Protein 3E54 (pdb70)

InterPro domains:
  IPR004860 Homing endonuclease, LAGLIDADG domain [PF00961] (12-111)
  IPR027434 Homing endonuclease [G3DSA:3.10.28.10] (1-169)
  IPR027434 Homing endonuclease [SSF55608] (9-155)
  IPR051289 LAGLIDADG Homing Endonuclease [PTHR36181] (9-135)

Organism: NCBI:txid164451

Sequence (318 aa):
EEDFKEGYILGFIEAEGSFSVSIKFQRDVFGGVRLDPVFSITQKNREVLEAIKEHLGIGRIMEKAGQPNTYVYVVDNFNELVKLINFLNKYADFMIVKKRQFLMFREIANGLVNGEHLHINGLKRLVKLAYELTKESEKGYRKYDLNHVLSIIDKWDLGEEDFKEGYILGFIEAEGSFSVSIKFQRDVFGGVRLDPVFSITQKNREVLEAIKEHLGIGRIMEKAGQPNTYVYVVDNFNELVKLINFLNKYADFMIVKKRQFLMFREIANGLVNGEHLHINGLKRLVKLAYELTKESEKGYRKYDLNHVLSIIDKWDLG

Radius of gyration: 24.02 Å; Cα contacts (8 Å, |Δi|>4): 471; chains: 2; bounding box: 53×45×74 Å

B-factor: mean 43.78, std 14.19, range [11.78, 96.48]

Secondary structure (DSSP, 8-state):
--HHHHHHHHHHHHHHEEEEEEEEE-TTSGGGEEEEEEEEEEES-HHHHHHHHHHHT--EEEEPTTSTT-EEEEE-SHHHHHHHHHHHHTTGGG--SSHHHHHHHHHHHHHHHTTGGGSHHHHHHHHHHHHHHHHH-SS---SS-HHHHHHHHHHHHT-/-HHHHHHHHHHHHHHHEEEEEEEE--TTSGGG-EEEEEEEEEES-HHHHHHHHHHHT--EEEEPTTSTT-EEEEE-SHHHHHHHHHHHHHHTTT--SSHHHHHHHHHHHHHHHTTGGGSHHHHHHHHHHHHHHHHH-SS---SS-HHHHHHHHHHHHH-

Foldseek 3Di:
DCVVVLVVVLVLCLPFKDWAWAWDQQCVDQLSIDIFIKIKGKALPVVVLVVVCVVLVAFDKDADPPDGSIMMTIHTDLVSVVSVLVSCVVPLVVRDRCSPLSVLSCVLSVLVVVVLCVDLVSVLVSLVSNVVSQVSDDPDDHPDDSVVSNVSSVVSVVD/DVVVVLVVVLVLCLVFKDWAWDWDQQCVDQLSIDIFIKIKGKALPVVVLVVVCVSLVAFDKDDDPPDPSIMMTIGTDLVSVVSVLVSCVVVLVVRDRCSPLSVLSCVLSVLVVVPLCVDLVSVLVSLVSNVVSQVSDDPDDHPDDSVVSNVSSVVSVVD

CATH classification: 3.10.28.10

Nearest PDB structures (foldseek):
  3e54-assembly1_B  TM=1.005E+00  e=1.251E-29  Vulcanisaeta distributa
  5gkk-assembly1_A  TM=8.395E-01  e=2.391E-11  Thermotoga neapolitana
  5a72-assembly1_A  TM=8.758E-01  e=1.325E-09  Chlorella vulgaris
  4yis-assembly2_B  TM=8.289E-01  e=3.212E-10  Cryphonectria parasitica
  6bcn-assembly1_A  TM=8.635E-01  e=2.390E-09  Leptographium truncatum

Solvent-accessible surface area: 16396 Å² total; per-residue (Å²): 159,113,45,18,64,24,0,3,2,0,0,0,4,2,10,56,5,45,18,46,2,42,26,94,73,58,208,122,32,68,0,8,1,94,9,25,3,41,0,18,0,44,20,92,31,95,106,0,0,63,29,2,58,114,44,27,60,10,13,110,26,73,101,65,101,76,90,100,93,10,42,14,0,7,2,36,69,95,111,41,2,53,117,1,5,81,16,0,59,138,40,10,130,68,7,40,26,34,61,154,23,0,59,38,0,70,72,0,1,46,1,9,60,102,16,57,40,106,99,42,110,7,2,44,107,0,0,97,33,0,24,70,6,29,155,56,50,132,196,40,182,62,172,82,97,51,113,76,1,26,41,47,0,59,147,96,61,160,97,147,118,41,18,60,22,0,4,2,0,0,0,4,2,10,57,6,44,18,47,2,41,26,93,76,66,220,124,39,69,0,6,2,92,8,26,1,41,0,18,0,46,20,90,33,94,108,0,0,67,29,3,61,116,38,24,63,10,11,108,26,75,93,64,103,76,89,104,88,11,36,14,0,10,1,36,64,94,102,42,3,54,118,1,5,82,14,0,55,132,42,8,123,69,8,40,27,34,66,150,26,0,56,34,0,68,75,0,2,50,0,7,66,103,13,50,43,103,100,40,109,6,2,42,93,0,0,95,39,0,25,70,7,32,155,53,50,127,194,40,183,60,170,82,95,50,115,77,0,25,41,46,0,62,151,92,64,157,98

Structure (mmCIF, N/CA/C/O backbone):
data_3E54
#
_entry.id   3E54
#
_cell.length_a   66.580
_cell.length_b   66.580
_cell.length_c   217.910
_cell.angle_alpha   90.00
_cell.angle_beta   90.00
_cell.angle_gamma   120.00
#
_symmetry.space_group_name_H-M   'P 61'
#
loop_
_entity.id
_entity.type
_entity.pdbx_description
1 polymer 'RRNA intron-encoded endonuclease'
2 polymer "DNA (5'-D(*DCP*DTP*DGP*DAP*DCP*DTP*DCP*DTP*DCP*DTP*DTP*DAP*DA)-3')"
3 polymer "DNA (5'-D(P*DGP*DGP*DTP*DAP*DGP*DCP*DCP*DAP*DA)-3')"
4 polymer "DNA (5'-D(*DTP*DTP*DGP*DGP*DCP*DTP*DAP*DCP*DCP*DTP*DTP*DAP*DA)-3')"
5 polymer "DNA (5'-D(P*DGP*DAP*DGP*DAP*DGP*DTP*DCP*DAP*DG)-3')"
6 non-polymer 'MAGNESIUM ION'
7 non-polymer ETHANOL
8 water water
#
loop_
_atom_site.group_PDB
_atom_site.id
_atom_site.type_symbol
_atom_site.label_atom_id
_atom_site.label_alt_id
_atom_site.label_comp_id
_atom_site.label_asym_id
_atom_site.label_entity_id
_atom_site.label_seq_id
_atom_site.pdbx_PDB_ins_code
_atom_site.Cartn_x
_atom_site.Cartn_y
_atom_site.Cartn_z
_atom_site.occupancy
_atom_site.B_iso_or_equiv
_atom_site.auth_seq_id
_atom_site.auth_comp_id
_atom_site.auth_asym_id
_atom_site.auth_atom_id
_atom_site.pdbx_PDB_model_num
ATOM 1 N N . GLU A 1 4 ? 20.304 30.506 30.710 1.00 76.04 4 GLU A N 1
ATOM 2 C CA . GLU A 1 4 ? 20.598 30.357 32.165 1.00 76.81 4 GLU A CA 1
ATOM 3 C C . GLU A 1 4 ? 20.497 28.893 32.581 1.00 76.98 4 GLU A C 1
ATOM 4 O O . GLU A 1 4 ? 19.480 28.240 32.334 1.00 78.87 4 GLU A O 1
ATOM 10 N N . GLU A 1 5 ? 21.547 28.374 33.211 1.00 76.91 5 GLU A N 1
ATOM 11 C CA . GLU A 1 5 ? 21.544 26.985 33.649 1.00 77.47 5 GLU A CA 1
ATOM 12 C C . GLU A 1 5 ? 20.836 26.843 34.998 1.00 78.74 5 GLU A C 1
ATOM 13 O O . GLU A 1 5 ? 20.706 25.739 35.530 1.00 83.82 5 GLU A O 1
ATOM 19 N N . ASP A 1 6 ? 20.409 27.965 35.570 1.00 80.25 6 ASP A N 1
ATOM 20 C CA . ASP A 1 6 ? 19.668 27.924 36.826 1.00 79.39 6 ASP A CA 1
ATOM 21 C C . ASP A 1 6 ? 18.402 27.203 36.388 1.00 79.58 6 ASP A C 1
ATOM 22 O O . ASP A 1 6 ? 17.855 26.360 37.096 1.00 79.96 6 ASP A O 1
ATOM 27 N N . PHE A 1 7 ? 17.959 27.560 35.187 1.00 76.60 7 PHE A N 1
ATOM 28 C CA . PHE A 1 7 ? 16.788 26.977 34.556 1.00 70.76 7 PHE A CA 1
ATOM 29 C C . PHE A 1 7 ? 17.016 25.473 34.426 1.00 70.82 7 PHE A C 1
ATOM 30 O O . PHE A 1 7 ? 16.092 24.675 34.609 1.00 70.33 7 PHE A O 1
ATOM 38 N N . LYS A 1 8 ? 18.250 25.097 34.105 1.00 64.84 8 LYS A N 1
ATOM 39 C CA . LYS A 1 8 ? 18.603 23.696 33.947 1.00 66.03 8 LYS A CA 1
ATOM 40 C C . LYS A 1 8 ? 18.512 22.949 35.276 1.00 68.87 8 LYS A C 1
ATOM 41 O O . LYS A 1 8 ? 18.082 21.792 35.325 1.00 68.29 8 LYS A O 1
ATOM 47 N N . GLU A 1 9 ? 18.921 23.602 36.357 1.00 65.29 9 GLU A N 1
ATOM 48 C CA . GLU A 1 9 ? 18.856 22.964 37.661 1.00 65.39 9 GLU A CA 1
ATOM 49 C C . GLU A 1 9 ? 17.394 22.909 38.105 1.00 67.50 9 GLU A C 1
ATOM 50 O O . GLU A 1 9 ? 17.016 22.099 38.956 1.00 70.01 9 GLU A O 1
ATOM 56 N N . GLY A 1 10 ? 16.573 23.777 37.516 1.00 68.77 10 GLY A N 1
ATOM 57 C CA . GLY A 1 10 ? 15.161 23.795 37.847 1.00 62.88 10 GLY A CA 1
ATOM 58 C C . GLY A 1 10 ? 14.492 22.664 37.089 1.00 63.74 10 GLY 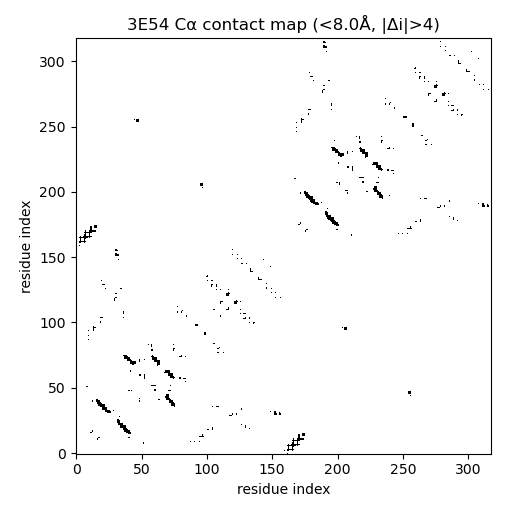A C 1
ATOM 59 O O . GLY A 1 10 ? 13.443 22.156 37.483 1.00 63.70 10 GLY A O 1
ATOM 60 N N . TYR A 1 11 ? 15.119 22.273 35.985 1.00 60.16 11 TYR A N 1
ATOM 61 C CA . TYR A 1 11 ? 14.615 21.192 35.153 1.00 56.55 11 TYR A CA 1
ATOM 62 C C . TYR A 1 11 ? 14.743 19.895 35.937 1.00 55.80 11 TYR A C 1
ATOM 63 O O . TYR A 1 11 ? 13.795 19.122 36.043 1.00 58.26 11 TYR A O 1
ATOM 72 N N . ILE A 1 12 ? 15.930 19.674 36.486 1.00 53.38 12 ILE A N 1
ATOM 73 C CA . ILE A 1 12 ? 16.208 18.479 37.265 1.00 48.50 12 ILE A CA 1
ATOM 74 C C . ILE A 1 12 ? 15.300 18.389 38.484 1.00 51.65 12 ILE A C 1
ATOM 75 O O . ILE A 1 12 ? 14.548 17.432 38.626 1.00 56.65 12 ILE A O 1
ATOM 80 N N . LEU A 1 13 ? 15.354 19.388 39.355 1.00 54.06 13 LEU A N 1
ATOM 81 C CA . LEU A 1 13 ? 14.517 19.389 40.551 1.00 52.59 13 LEU A CA 1
ATOM 82 C C . LEU A 1 13 ? 13.052 19.140 40.171 1.00 53.85 13 LEU A C 1
ATOM 83 O O . LEU A 1 13 ? 12.346 18.391 40.844 1.00 51.19 13 LEU A O 1
ATOM 88 N N . GLY A 1 14 ? 12.598 19.764 39.094 1.00 54.05 14 GLY A N 1
ATOM 89 C CA . GLY A 1 14 ? 11.228 19.559 38.673 1.00 55.14 14 GLY A CA 1
ATOM 90 C C . GLY A 1 14 ? 11.025 18.115 38.247 1.00 53.49 14 GLY A C 1
ATOM 91 O O . GLY A 1 14 ? 10.003 17.500 38.554 1.00 57.66 14 GLY A O 1
ATOM 92 N N . PHE A 1 15 ? 12.018 17.572 37.545 1.00 46.42 15 PHE A N 1
ATOM 93 C CA . PHE A 1 15 ? 11.970 16.202 37.063 1.00 40.27 15 PHE A CA 1
ATOM 94 C C . PHE A 1 15 ? 11.994 15.229 38.235 1.00 40.57 15 PHE A C 1
ATOM 95 O O . PHE A 1 15 ? 11.325 14.204 38.209 1.00 36.78 15 PHE A O 1
ATOM 103 N N . ILE A 1 16 ? 12.765 15.551 39.263 1.00 35.81 16 ILE A N 1
ATOM 104 C CA . ILE A 1 16 ? 12.856 14.665 40.409 1.00 30.22 16 ILE A CA 1
ATOM 105 C C . ILE A 1 16 ? 11.560 14.632 41.195 1.00 35.33 16 ILE A C 1
ATOM 106 O O . ILE A 1 16 ? 11.178 13.595 41.726 1.00 33.72 16 ILE A O 1
ATOM 111 N N . GLU A 1 17 ? 10.881 15.768 41.258 1.00 32.36 17 GLU A N 1
ATOM 112 C CA . GLU A 1 17 ? 9.618 15.829 41.974 1.00 36.60 17 GLU A CA 1
ATOM 113 C C . GLU A 1 17 ? 8.578 14.923 41.294 1.00 35.53 17 GLU A C 1
ATOM 114 O O . GLU A 1 17 ? 7.793 14.248 41.957 1.00 37.19 17 GLU A O 1
ATOM 120 N N . ALA A 1 18 ? 8.597 14.884 39.969 1.00 32.57 18 ALA A N 1
ATOM 121 C CA . ALA A 1 18 ? 7.634 14.075 39.238 1.00 27.14 18 ALA A CA 1
ATOM 122 C C . ALA A 1 18 ? 7.902 12.576 39.239 1.00 29.37 18 ALA A C 1
ATOM 123 O O . ALA A 1 18 ? 7.023 11.775 39.586 1.00 24.72 18 ALA A O 1
ATOM 125 N N . GLU A 1 19 ? 9.116 12.199 38.856 1.00 35.33 19 GLU A N 1
ATOM 126 C CA . GLU A 1 19 ? 9.461 10.790 38.745 1.00 35.86 19 GLU A CA 1
ATOM 127 C C . GLU A 1 19 ? 10.743 10.371 39.458 1.00 31.35 19 GLU A C 1
ATOM 128 O O . GLU A 1 19 ? 11.331 9.354 39.117 1.00 30.83 19 GLU A O 1
ATOM 134 N N . GLY A 1 20 ? 11.165 11.139 40.462 1.00 35.82 20 GLY A N 1
ATOM 135 C CA . GLY A 1 20 ? 12.367 10.783 41.207 1.00 24.90 20 GLY A CA 1
ATOM 136 C C . GLY A 1 20 ? 12.009 9.817 42.326 1.00 29.61 20 GLY A C 1
ATOM 137 O O . GLY A 1 20 ? 10.845 9.730 42.712 1.00 23.95 20 GLY A O 1
ATOM 138 N N . SER A 1 21 ? 12.988 9.099 42.869 1.00 26.35 21 SER A N 1
ATOM 139 C CA . SER A 1 21 ? 12.699 8.143 43.930 1.00 21.83 21 SER A CA 1
ATOM 140 C C . SER A 1 21 ? 13.698 8.085 45.073 1.00 30.75 21 SER A C 1
ATOM 141 O O . SER A 1 21 ? 14.886 7.792 44.866 1.00 28.62 21 SER A O 1
ATOM 144 N N . PHE A 1 22 ? 13.204 8.351 46.280 1.00 32.55 22 PHE A N 1
ATOM 145 C CA . PHE A 1 22 ? 14.029 8.294 47.485 1.00 34.10 22 PHE A CA 1
ATOM 146 C C . PHE A 1 22 ? 13.604 7.055 48.259 1.00 35.93 22 PHE A C 1
ATOM 147 O O . PHE A 1 22 ? 12.472 6.976 48.745 1.00 33.77 22 PHE A O 1
ATOM 155 N N . SER A 1 23 ? 14.512 6.093 48.378 1.00 32.49 23 SER A N 1
ATOM 156 C CA . SER A 1 23 ? 14.190 4.848 49.049 1.00 29.57 23 SER A CA 1
ATOM 157 C C . SER A 1 23 ? 15.281 4.331 49.974 1.00 31.70 23 SER A C 1
ATOM 158 O O . SER A 1 23 ? 16.473 4.504 49.718 1.00 40.51 23 SER A O 1
ATOM 161 N N . VAL A 1 24 ? 14.869 3.694 51.060 1.00 32.38 24 VAL A N 1
ATOM 162 C CA . VAL A 1 24 ? 15.823 3.131 51.992 1.00 29.28 24 VAL A CA 1
ATOM 163 C C . VAL A 1 24 ? 15.363 1.725 52.317 1.00 34.47 24 VAL A C 1
ATOM 164 O O . VAL A 1 24 ? 14.450 1.530 53.126 1.00 33.04 24 VAL A O 1
ATOM 168 N N . SER A 1 25 ? 15.998 0.748 51.687 1.00 24.23 25 SER A N 1
ATOM 169 C CA . SER A 1 25 ? 15.653 -0.648 51.899 1.00 27.08 25 SER A CA 1
ATOM 170 C C . SER A 1 25 ? 16.232 -1.185 53.190 1.00 26.15 25 SER A C 1
ATOM 171 O O . SER A 1 25 ? 17.171 -0.638 53.737 1.00 30.96 25 SER A O 1
ATOM 174 N N . ILE A 1 26 ? 15.648 -2.266 53.672 1.00 24.66 26 ILE A N 1
ATOM 175 C CA . ILE A 1 26 ? 16.119 -2.927 54.862 1.00 21.40 26 ILE A CA 1
ATOM 176 C C . ILE A 1 26 ? 16.522 -4.318 54.382 1.00 24.86 26 ILE A C 1
ATOM 177 O O . ILE A 1 26 ? 15.737 -5.033 53.766 1.00 35.34 26 ILE A O 1
ATOM 182 N N . LYS A 1 27 ? 17.767 -4.684 54.626 1.00 21.34 27 LYS A N 1
ATOM 183 C CA . LYS A 1 27 ? 18.251 -5.980 54.207 1.00 25.29 27 LYS A CA 1
ATOM 184 C C . LYS A 1 27 ? 18.782 -6.707 55.415 1.00 27.58 27 LYS A C 1
ATOM 185 O O . LYS A 1 27 ? 19.624 -6.187 56.137 1.00 38.01 27 LYS A O 1
ATOM 191 N N . PHE A 1 28 ? 18.263 -7.903 55.639 1.00 32.75 28 PHE A N 1
ATOM 192 C CA . PHE A 1 28 ? 18.682 -8.715 56.762 1.00 44.80 28 PHE A CA 1
ATOM 193 C C . PHE A 1 28 ? 19.979 -9.445 56.430 1.00 50.60 28 PHE A C 1
ATOM 194 O O . PHE A 1 28 ? 20.009 -10.345 55.597 1.00 55.84 28 PHE A O 1
ATOM 202 N N . GLN A 1 29 ? 21.053 -9.031 57.083 1.00 50.06 29 GLN A N 1
ATOM 203 C CA . GLN A 1 29 ? 22.357 -9.625 56.865 1.00 46.22 29 GLN A CA 1
ATOM 204 C C . GLN A 1 29 ? 22.923 -9.974 58.233 1.00 48.26 29 GLN A C 1
ATOM 205 O O . GLN A 1 29 ? 23.164 -9.093 59.063 1.00 53.52 29 GLN A O 1
ATOM 211 N N . ARG A 1 30 ? 23.128 -11.266 58.457 1.00 46.74 30 ARG A N 1
ATOM 212 C CA . ARG A 1 30 ? 23.628 -11.781 59.726 1.00 56.68 30 ARG A CA 1
ATOM 213 C C . ARG A 1 30 ? 24.983 -11.254 60.205 1.00 54.04 30 ARG A C 1
ATOM 214 O O . ARG A 1 30 ? 25.218 -11.171 61.406 1.00 62.39 30 ARG A O 1
ATOM 222 N N . ASP A 1 31 ? 25.872 -10.899 59.282 1.00 48.61 31 ASP A N 1
ATOM 223 C CA . ASP A 1 31 ? 27.202 -10.427 59.667 1.00 50.77 31 ASP A CA 1
ATOM 224 C C . ASP A 1 31 ? 27.286 -8.923 59.903 1.00 47.79 31 ASP A C 1
ATOM 225 O O . ASP A 1 31 ? 28.355 -8.397 60.187 1.00 53.57 31 ASP A O 1
ATOM 230 N N . VAL A 1 32 ? 26.162 -8.233 59.785 1.00 49.23 32 VAL A N 1
ATOM 231 C CA . VAL A 1 32 ? 26.122 -6.790 59.980 1.00 45.35 32 VAL A CA 1
ATOM 232 C C . VAL A 1 32 ? 25.789 -6.461 61.430 1.00 43.64 32 VAL A C 1
ATOM 233 O O . VAL A 1 32 ? 25.185 -7.267 62.129 1.00 45.83 32 VAL A O 1
ATOM 237 N N . PHE A 1 33 ? 26.203 -5.282 61.885 1.00 39.05 33 PHE A N 1
ATOM 238 C CA . PHE A 1 33 ? 25.916 -4.872 63.249 1.00 39.34 33 PHE A CA 1
ATOM 239 C C . PHE A 1 33 ? 24.411 -4.690 63.402 1.00 37.31 33 PHE A C 1
ATOM 240 O O . PHE A 1 33 ? 23.794 -3.914 62.676 1.00 31.12 33 PHE A O 1
ATOM 248 N N . GLY A 1 34 ? 23.823 -5.420 64.344 1.00 34.20 34 GLY A N 1
ATOM 249 C CA . GLY A 1 34 ? 22.388 -5.338 64.558 1.00 40.78 34 GLY A CA 1
ATOM 250 C C . GLY A 1 34 ? 21.610 -6.362 63.747 1.00 37.82 34 GLY A C 1
ATOM 251 O O . GLY A 1 34 ? 20.414 -6.541 63.951 1.00 39.12 34 GLY A O 1
ATOM 252 N N . GLY A 1 35 ? 22.292 -7.036 62.824 1.00 39.10 35 GLY A N 1
ATOM 253 C CA . GLY A 1 35 ? 21.647 -8.040 61.993 1.00 35.13 35 GLY A CA 1
ATOM 254 C C . GLY A 1 35 ? 20.724 -7.435 60.953 1.00 36.89 35 GLY A C 1
ATOM 255 O O . GLY A 1 35 ? 20.032 -8.141 60.222 1.00 40.23 35 GLY A O 1
ATOM 256 N N . VAL A 1 36 ? 20.723 -6.112 60.890 1.00 32.21 36 VAL A N 1
ATOM 257 C CA . VAL A 1 36 ? 19.878 -5.390 59.961 1.00 30.93 36 VAL A CA 1
ATOM 258 C C . VAL A 1 36 ? 20.648 -4.292 59.267 1.00 30.52 36 VAL A C 1
ATOM 259 O O . VAL A 1 36 ? 21.368 -3.536 59.905 1.00 30.93 36 VAL A O 1
ATOM 263 N N . ARG A 1 37 ? 20.480 -4.202 57.955 1.00 28.13 37 ARG A N 1
ATOM 264 C CA . ARG A 1 37 ? 21.157 -3.179 57.181 1.00 31.09 37 ARG A CA 1
ATOM 265 C C . ARG A 1 37 ? 20.126 -2.250 56.568 1.00 31.65 37 ARG A C 1
ATOM 266 O O . ARG A 1 37 ? 19.022 -2.672 56.248 1.00 41.62 37 ARG A O 1
ATOM 274 N N . LEU A 1 38 ? 20.487 -0.985 56.424 1.00 28.13 38 LEU A N 1
ATOM 275 C CA . LEU A 1 38 ? 19.621 0.006 55.807 1.00 33.08 38 LEU A CA 1
ATOM 276 C C . LEU A 1 38 ? 20.363 0.411 54.541 1.00 38.60 38 LEU A C 1
ATOM 277 O O . LEU A 1 38 ? 21.524 0.804 54.597 1.00 43.31 38 LEU A O 1
ATOM 282 N N . ASP A 1 39 ? 19.703 0.319 53.397 1.00 37.14 39 ASP A N 1
ATOM 283 C CA . ASP A 1 39 ? 20.358 0.650 52.152 1.00 29.67 39 ASP A CA 1
ATOM 284 C C . ASP A 1 39 ? 19.650 1.754 51.386 1.00 33.61 39 ASP A C 1
ATOM 285 O O . ASP A 1 39 ? 18.626 1.526 50.746 1.00 38.27 39 ASP A O 1
ATOM 290 N N . PRO A 1 40 ? 20.205 2.975 51.437 1.00 31.53 40 PRO A N 1
ATOM 291 C CA . PRO A 1 40 ? 19.671 4.158 50.769 1.00 29.77 40 PRO A CA 1
ATOM 292 C C . PRO A 1 40 ? 19.893 4.105 49.267 1.00 32.40 40 PRO A C 1
ATOM 293 O O . PRO A 1 40 ? 20.970 3.754 48.806 1.00 35.23 40 PRO A O 1
ATOM 297 N N . VAL A 1 41 ? 18.870 4.470 48.507 1.00 37.49 41 VAL A N 1
ATOM 298 C CA . VAL A 1 41 ? 18.954 4.440 47.055 1.00 23.48 41 VAL A CA 1
ATOM 299 C C . VAL A 1 41 ? 18.083 5.508 46.438 1.00 32.19 41 VAL A C 1
ATOM 300 O O . VAL A 1 41 ? 16.872 5.522 46.662 1.00 33.18 41 VAL A O 1
ATOM 304 N N . PHE A 1 42 ? 18.702 6.409 45.679 1.00 28.53 42 PHE A N 1
ATOM 305 C CA . PHE A 1 42 ? 17.956 7.440 44.974 1.00 26.42 42 PHE A CA 1
ATOM 306 C C . PHE A 1 42 ? 17.952 6.996 43.525 1.00 28.64 42 PHE A C 1
ATOM 307 O O . PHE A 1 42 ? 18.962 6.511 43.027 1.00 33.33 42 PHE A O 1
ATOM 315 N N . SER A 1 43 ? 16.832 7.166 42.836 1.00 18.12 43 SER A N 1
ATOM 316 C CA . SER A 1 43 ? 16.783 6.746 41.448 1.00 27.80 43 SER A CA 1
ATOM 317 C C . SER A 1 43 ? 15.663 7.386 40.659 1.00 29.96 43 SER A C 1
ATOM 318 O O . SER A 1 43 ? 14.681 7.856 41.223 1.00 40.14 43 SER A O 1
ATOM 321 N N . ILE A 1 44 ? 15.835 7.388 39.344 1.00 35.21 44 ILE A N 1
ATOM 322 C CA . ILE A 1 44 ? 14.857 7.922 38.415 1.00 34.10 44 ILE A CA 1
ATOM 323 C C . ILE A 1 44 ? 14.762 6.904 37.288 1.00 34.15 44 ILE A C 1
ATOM 324 O O . ILE A 1 44 ? 15.774 6.537 36.684 1.00 32.91 44 ILE A O 1
ATOM 329 N N . THR A 1 45 ? 13.557 6.431 37.007 1.00 31.03 45 THR A N 1
ATOM 330 C CA . THR A 1 45 ? 13.366 5.477 35.936 1.00 23.28 45 THR A CA 1
ATOM 331 C C . THR A 1 45 ? 12.884 6.268 34.729 1.00 26.71 45 THR A C 1
ATOM 332 O O . THR A 1 45 ? 12.265 7.305 34.892 1.00 30.24 45 THR A O 1
ATOM 336 N N . GLN A 1 46 ? 13.194 5.802 33.528 1.00 23.80 46 GLN A N 1
ATOM 337 C CA . GLN A 1 46 ? 12.768 6.494 32.314 1.00 28.78 46 GLN A CA 1
ATOM 338 C C . GLN A 1 46 ? 12.985 5.642 31.066 1.00 34.22 46 GLN A C 1
ATOM 339 O O . GLN A 1 46 ? 13.975 4.915 30.963 1.00 33.07 46 GLN A O 1
ATOM 345 N N . LYS A 1 47 ? 12.042 5.717 30.133 1.00 30.39 47 LYS A N 1
ATOM 346 C CA . LYS A 1 47 ? 12.153 4.986 28.875 1.00 37.44 47 LYS A CA 1
ATOM 347 C C . LYS A 1 47 ? 13.228 5.683 28.026 1.00 42.11 47 LYS A C 1
ATOM 348 O O . LYS A 1 47 ? 14.091 5.043 27.421 1.00 44.42 47 LYS A O 1
ATOM 354 N N . ASN A 1 48 ? 13.143 7.004 27.994 1.00 33.50 48 ASN A N 1
ATOM 355 C CA . ASN A 1 48 ? 14.061 7.843 27.251 1.00 43.79 48 ASN A CA 1
ATOM 356 C C . ASN A 1 48 ? 15.403 7.905 27.979 1.00 43.23 48 ASN A C 1
ATOM 357 O O . ASN A 1 48 ? 15.569 8.703 28.892 1.00 43.21 48 ASN A O 1
ATOM 362 N N . ARG A 1 49 ? 16.354 7.066 27.566 1.00 45.71 49 ARG A N 1
ATOM 363 C CA . ARG A 1 49 ? 17.664 7.031 28.215 1.00 44.41 49 ARG A CA 1
ATOM 364 C C . ARG A 1 49 ? 18.339 8.389 28.160 1.00 47.93 49 ARG A C 1
ATOM 365 O O . ARG A 1 49 ? 19.111 8.747 29.061 1.00 49.52 49 ARG A O 1
ATOM 373 N N . GLU A 1 50 ? 18.032 9.141 27.104 1.00 49.09 50 GLU A N 1
ATOM 374 C CA . GLU A 1 50 ? 18.616 10.451 26.890 1.00 54.28 50 GLU A CA 1
ATOM 375 C C . GLU A 1 50 ? 18.665 11.314 28.145 1.00 53.32 50 GLU A C 1
ATOM 376 O O . GLU A 1 50 ? 19.750 11.617 28.645 1.00 53.88 50 GLU A O 1
ATOM 382 N N . VAL A 1 51 ? 17.494 11.706 28.650 1.00 47.25 51 VAL A N 1
ATOM 383 C CA . VAL A 1 51 ? 17.423 12.582 29.823 1.00 47.03 51 VAL A CA 1
ATOM 384 C C . VAL A 1 51 ? 18.223 12.074 31.023 1.00 46.56 51 VAL A C 1
ATOM 385 O O . VAL A 1 51 ? 18.862 12.861 31.728 1.00 47.29 51 VAL A O 1
ATOM 389 N N . LEU A 1 52 ? 18.205 10.768 31.256 1.00 39.64 52 LEU A N 1
ATOM 390 C CA . LEU A 1 52 ? 18.978 10.232 32.367 1.00 43.66 52 LEU A CA 1
ATOM 391 C C . LEU A 1 52 ? 20.452 10.554 32.142 1.00 47.14 52 LEU A C 1
ATOM 392 O O . LEU A 1 52 ? 21.202 10.781 33.101 1.00 48.25 52 LEU A O 1
ATOM 397 N N . GLU A 1 53 ? 20.863 10.569 30.871 1.00 51.85 53 GLU A N 1
ATOM 398 C CA . GLU A 1 53 ? 22.248 10.861 30.522 1.00 46.17 53 GLU A CA 1
ATOM 399 C C . GLU A 1 53 ? 22.622 12.295 30.882 1.00 37.49 53 GLU A C 1
ATOM 400 O O . GLU A 1 53 ? 23.676 12.539 31.463 1.00 37.20 53 GLU A O 1
ATOM 406 N N . ALA A 1 54 ? 21.755 13.243 30.539 1.00 39.43 54 ALA A N 1
ATOM 407 C CA . ALA A 1 54 ? 22.001 14.644 30.840 1.00 42.54 54 ALA A CA 1
ATOM 408 C C . ALA A 1 54 ? 22.195 14.780 32.340 1.00 52.52 54 ALA A C 1
ATOM 409 O O . ALA A 1 54 ? 23.291 15.102 32.815 1.00 58.67 54 ALA A O 1
ATOM 411 N N . ILE A 1 55 ? 21.122 14.531 33.088 1.00 51.60 55 ILE A N 1
ATOM 412 C CA . ILE A 1 55 ? 21.150 14.604 34.544 1.00 43.62 55 ILE A CA 1
ATOM 413 C C . ILE A 1 55 ? 22.410 13.959 35.094 1.00 45.47 55 ILE A C 1
ATOM 414 O O . ILE A 1 55 ? 23.094 14.543 35.930 1.00 45.02 55 ILE A O 1
ATOM 419 N N . LYS A 1 56 ? 22.715 12.752 34.632 1.00 39.51 56 LYS A N 1
ATOM 420 C CA . LYS A 1 56 ? 23.900 12.052 35.106 1.00 48.44 56 LYS A CA 1
ATOM 421 C C . LYS A 1 56 ? 25.145 12.887 34.843 1.00 59.41 56 LYS A C 1
ATOM 422 O O . LYS A 1 56 ? 26.086 12.906 35.648 1.00 62.24 56 LYS A O 1
ATOM 428 N N . GLU A 1 57 ? 25.151 13.584 33.711 1.00 66.53 57 GLU A N 1
ATOM 429 C CA . GLU A 1 57 ? 26.284 14.416 33.342 1.00 66.83 57 GLU A CA 1
ATOM 430 C C . GLU A 1 57 ? 26.278 15.757 34.046 1.00 65.63 57 GLU A C 1
ATOM 431 O O . GLU A 1 57 ? 27.340 16.315 34.318 1.00 66.85 57 GLU A O 1
ATOM 437 N N . HIS A 1 58 ? 25.093 16.277 34.348 1.00 62.56 58 HIS A N 1
ATOM 438 C CA . HIS A 1 58 ? 25.010 17.567 35.017 1.00 63.21 58 HIS A CA 1
ATOM 439 C C . HIS A 1 58 ? 25.278 17.458 36.512 1.00 63.37 58 HIS A C 1
ATOM 440 O O . HIS A 1 58 ? 25.547 18.457 37.179 1.00 69.78 58 HIS A O 1
ATOM 447 N N . LEU A 1 59 ? 25.191 16.247 37.046 1.00 61.39 59 LEU A N 1
ATOM 448 C CA . LEU A 1 59 ? 25.428 16.041 38.464 1.00 57.61 59 LEU A CA 1
ATOM 449 C C . LEU A 1 59 ? 26.763 15.356 38.668 1.00 57.11 59 LEU A C 1
ATOM 450 O O . LEU A 1 59 ? 27.250 15.244 39.788 1.00 57.11 59 LEU A O 1
ATOM 455 N N . GLY A 1 60 ? 27.352 14.888 37.577 1.00 56.84 60 GLY A N 1
ATOM 456 C CA . GLY A 1 60 ? 28.634 14.226 37.676 1.00 59.49 60 GLY A CA 1
ATOM 457 C C . GLY A 1 60 ? 28.639 13.080 38.662 1.00 59.00 60 GLY A C 1
ATOM 458 O O . GLY A 1 60 ? 29.664 12.773 39.259 1.00 62.05 60 GLY A O 1
ATOM 459 N N . ILE A 1 61 ? 27.487 12.448 38.850 1.00 61.12 61 ILE A N 1
ATOM 460 C CA . ILE A 1 61 ? 27.387 11.311 39.758 1.00 54.45 61 ILE A CA 1
ATOM 461 C C . ILE A 1 61 ? 26.315 10.344 39.288 1.00 51.48 61 ILE A C 1
ATOM 462 O O . ILE A 1 61 ? 25.503 10.664 38.422 1.00 47.68 61 ILE A O 1
ATOM 467 N N . GLY A 1 62 ? 26.335 9.152 39.868 1.00 51.60 62 GLY A N 1
ATOM 468 C CA . GLY A 1 62 ? 25.351 8.149 39.532 1.00 54.66 62 GLY A CA 1
ATOM 469 C C . GLY A 1 62 ? 25.698 7.328 38.317 1.00 55.29 62 GLY A C 1
ATOM 470 O O . GLY A 1 62 ? 26.650 7.623 37.597 1.00 54.20 62 GLY A O 1
ATOM 471 N N . ARG A 1 63 ? 24.906 6.286 38.097 1.00 49.60 63 ARG A N 1
ATOM 472 C CA . ARG A 1 63 ? 25.092 5.403 36.968 1.00 43.54 63 ARG A CA 1
ATOM 473 C C . ARG A 1 63 ? 23.734 5.159 36.316 1.00 47.94 63 ARG A C 1
ATOM 474 O O . ARG A 1 63 ? 22.700 5.522 36.876 1.00 50.88 63 ARG A O 1
ATOM 482 N N . ILE A 1 64 ? 23.753 4.563 35.125 1.00 45.71 64 ILE A N 1
ATOM 483 C CA . ILE A 1 64 ? 22.538 4.245 34.384 1.00 41.93 64 ILE A CA 1
ATOM 484 C C . ILE A 1 64 ? 22.541 2.765 34.049 1.00 45.17 64 ILE A C 1
ATOM 485 O O . ILE A 1 64 ? 23.590 2.181 33.772 1.00 52.56 64 ILE A O 1
ATOM 490 N N . MET A 1 65 ? 21.360 2.158 34.079 1.00 39.66 65 MET A N 1
ATOM 491 C CA . MET A 1 65 ? 21.226 0.740 33.793 1.00 38.40 65 MET A CA 1
ATOM 492 C C . MET A 1 65 ? 19.878 0.405 33.155 1.00 41.08 65 MET A C 1
ATOM 493 O O . MET A 1 65 ? 19.014 1.258 32.995 1.00 45.66 65 MET A O 1
ATOM 498 N N . GLU A 1 66 ? 19.692 -0.835 32.778 1.00 41.81 66 GLU A N 1
ATOM 499 C CA . GLU A 1 66 ? 18.486 -1.417 32.329 1.00 37.26 66 GLU A CA 1
ATOM 500 C C . GLU A 1 66 ? 17.691 -1.851 33.386 1.00 37.82 66 GLU A C 1
ATOM 501 O O . GLU A 1 66 ? 18.183 -2.567 34.106 1.00 31.90 66 GLU A O 1
ATOM 507 N N . LYS A 1 67 ? 16.426 -1.415 33.423 1.00 35.09 67 LYS A N 1
ATOM 508 C CA . LYS A 1 67 ? 15.541 -1.766 34.530 1.00 33.91 67 LYS A CA 1
ATOM 509 C C . LYS A 1 67 ? 15.123 -3.217 34.417 1.00 30.55 67 LYS A C 1
ATOM 510 O O . LYS A 1 67 ? 14.539 -3.622 33.414 1.00 38.01 67 LYS A O 1
ATOM 516 N N . ALA A 1 68 ? 15.412 -4.004 35.444 1.00 25.70 68 ALA A N 1
ATOM 517 C CA . ALA A 1 68 ? 15.063 -5.416 35.417 1.00 31.94 68 ALA A CA 1
ATOM 518 C C . ALA A 1 68 ? 13.556 -5.585 35.223 1.00 32.38 68 ALA A C 1
ATOM 519 O O . ALA A 1 68 ? 12.756 -4.892 35.866 1.00 31.66 68 ALA A O 1
ATOM 521 N N . GLY A 1 69 ? 13.179 -6.504 34.339 1.00 31.02 69 GLY A N 1
ATOM 522 C CA . GLY A 1 69 ? 11.776 -6.771 34.076 1.00 26.63 69 GLY A CA 1
ATOM 523 C C . GLY A 1 69 ? 11.122 -5.848 33.052 1.00 35.20 69 GLY A C 1
ATOM 524 O O . GLY A 1 69 ? 10.040 -6.139 32.537 1.00 33.20 69 GLY A O 1
ATOM 525 N N . GLN A 1 70 ? 11.769 -4.728 32.759 1.00 24.82 70 GLN A N 1
ATOM 526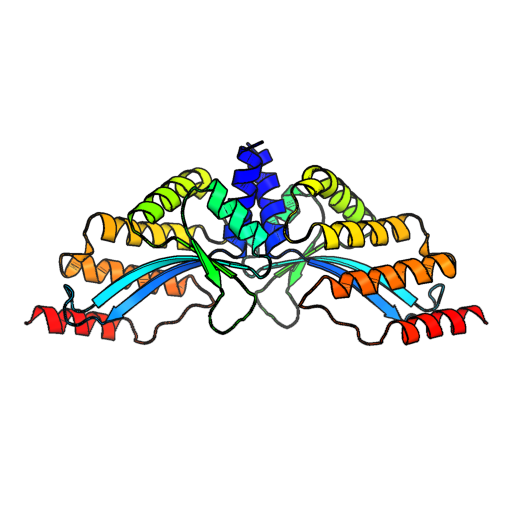 C CA . GLN A 1 70 ? 11.227 -3.783 31.803 1.00 27.37 70 GLN A CA 1
ATOM 527 C C . GLN A 1 70 ? 12.261 -3.423 30.748 1.00 29.67 70 GLN A C 1
ATOM 528 O O . GLN A 1 70 ? 12.854 -2.347 30.760 1.00 26.30 70 GLN A O 1
ATOM 534 N N . PRO A 1 71 ? 12.502 -4.355 29.821 1.00 33.92 71 PRO A N 1
ATOM 535 C CA . PRO A 1 71 ? 13.459 -4.180 28.734 1.00 33.55 71 PRO A CA 1
ATOM 536 C C . PRO A 1 71 ? 13.238 -2.871 28.025 1.00 38.56 71 PRO A C 1
ATOM 537 O O . PRO A 1 71 ? 12.105 -2.417 27.879 1.00 41.48 71 PRO A O 1
ATOM 541 N N . ASN A 1 72 ? 14.338 -2.258 27.606 1.00 36.50 72 ASN A N 1
ATOM 542 C CA . ASN A 1 72 ? 14.306 -0.994 26.886 1.00 33.46 72 ASN A CA 1
ATOM 543 C C . ASN A 1 72 ? 13.862 0.188 27.740 1.00 39.22 72 ASN A C 1
ATOM 544 O O . ASN A 1 72 ? 13.419 1.206 27.215 1.00 39.97 72 ASN A O 1
ATOM 549 N N . THR A 1 73 ? 13.973 0.038 29.058 1.00 41.31 73 THR A N 1
ATOM 550 C CA . THR A 1 73 ? 13.646 1.103 30.015 1.00 37.06 73 THR A CA 1
ATOM 551 C C . THR A 1 73 ? 14.885 1.242 30.896 1.00 37.23 73 THR A C 1
ATOM 552 O O . THR A 1 73 ? 15.555 0.251 31.180 1.00 37.78 73 THR A O 1
ATOM 556 N N . TYR A 1 74 ? 15.188 2.459 31.332 1.00 36.99 74 TYR A N 1
ATOM 557 C CA . TYR A 1 74 ? 16.387 2.669 32.130 1.00 44.48 74 TYR A CA 1
ATOM 558 C C . TYR A 1 74 ? 16.195 3.304 33.494 1.00 46.01 74 TYR A C 1
ATOM 559 O O . TYR A 1 74 ? 15.217 4.012 33.744 1.00 42.42 74 TYR A O 1
ATOM 568 N N . VAL A 1 75 ? 17.157 3.039 34.372 1.00 41.46 75 VAL A N 1
ATOM 569 C CA . VAL A 1 75 ? 17.128 3.585 35.708 1.00 36.03 75 VAL A CA 1
ATOM 570 C C . VAL A 1 75 ? 18.418 4.329 36.019 1.00 34.74 75 VAL A C 1
ATOM 571 O O . VAL A 1 75 ? 19.508 3.775 35.894 1.00 34.14 75 VAL A O 1
ATOM 575 N N . TYR A 1 76 ? 18.281 5.592 36.405 1.00 36.90 76 TYR A N 1
ATOM 576 C CA . TYR A 1 76 ? 19.421 6.399 36.801 1.00 32.95 76 TYR A CA 1
ATOM 577 C C . TYR A 1 76 ? 19.506 6.176 38.302 1.00 39.80 76 TYR A C 1
ATOM 578 O O . TYR A 1 76 ? 18.561 6.476 39.028 1.00 44.35 76 TYR A O 1
ATOM 587 N N . VAL A 1 77 ? 20.634 5.655 38.761 1.00 40.68 77 VAL A N 1
ATOM 588 C CA . VAL A 1 77 ? 20.824 5.368 40.173 1.00 30.97 77 VAL A CA 1
ATOM 589 C C . VAL A 1 77 ? 22.067 6.010 40.794 1.00 35.75 77 VAL A C 1
ATOM 590 O O . VAL A 1 77 ? 23.117 6.101 40.164 1.00 42.46 77 VAL A O 1
ATOM 594 N N . VAL A 1 78 ? 21.925 6.455 42.036 1.00 36.32 78 VAL A N 1
ATOM 595 C CA . VAL A 1 78 ? 23.014 7.034 42.806 1.00 35.85 78 VAL A CA 1
ATOM 596 C C . VAL A 1 78 ? 22.801 6.523 44.219 1.00 34.70 78 VAL A C 1
ATOM 597 O O . VAL A 1 78 ? 21.862 6.929 44.903 1.00 30.45 78 VAL A O 1
ATOM 601 N N . ASP A 1 79 ? 23.667 5.617 44.652 1.00 36.69 79 ASP A N 1
ATOM 602 C CA . ASP A 1 79 ? 23.528 5.047 45.976 1.00 41.33 79 ASP A CA 1
ATOM 603 C C . ASP A 1 79 ? 24.773 4.975 46.863 1.00 46.51 79 ASP A C 1
ATOM 604 O O . ASP A 1 79 ? 24.626 4.852 48.076 1.00 40.25 79 ASP A O 1
ATOM 609 N N . ASN A 1 80 ? 25.985 5.053 46.303 1.00 43.19 80 ASN A N 1
ATOM 610 C CA . ASN A 1 80 ? 27.153 4.974 47.180 1.00 45.88 80 ASN A CA 1
ATOM 611 C C . ASN A 1 80 ? 27.176 6.209 48.064 1.00 37.78 80 ASN A C 1
ATOM 612 O O . ASN A 1 80 ? 26.676 7.273 47.684 1.00 33.29 80 ASN A O 1
ATOM 617 N N . PHE A 1 81 ? 27.730 6.054 49.261 1.00 32.77 81 PHE A N 1
ATOM 618 C CA . PHE A 1 81 ? 27.778 7.138 50.233 1.00 43.92 81 PHE A CA 1
ATOM 619 C C . PHE A 1 81 ? 28.322 8.460 49.723 1.00 44.49 81 PHE A C 1
ATOM 620 O O . PHE A 1 81 ? 27.746 9.519 49.990 1.00 44.62 81 PHE A O 1
ATOM 628 N N . ASN A 1 82 ? 29.423 8.404 48.982 1.00 48.06 82 ASN A N 1
ATOM 629 C CA . ASN A 1 82 ? 30.025 9.622 48.467 1.00 55.94 82 ASN A CA 1
ATOM 630 C C . ASN A 1 82 ? 29.121 10.403 47.530 1.00 53.10 82 ASN A C 1
ATOM 631 O O . ASN A 1 82 ? 28.915 11.607 47.710 1.00 52.28 82 ASN A O 1
ATOM 636 N N . GLU A 1 83 ? 28.569 9.721 46.534 1.00 53.50 83 GLU A N 1
ATOM 637 C CA . GLU A 1 83 ? 27.699 10.398 45.583 1.00 51.43 83 GLU A CA 1
ATOM 638 C C . GLU A 1 83 ? 26.420 10.856 46.270 1.00 49.97 83 GLU A C 1
ATOM 639 O O . GLU A 1 83 ? 25.867 11.907 45.928 1.00 49.04 83 GLU A O 1
ATOM 645 N N . LEU A 1 84 ? 25.970 10.073 47.251 1.00 42.51 84 LEU A N 1
ATOM 646 C CA . LEU A 1 84 ? 24.766 10.399 48.012 1.00 42.67 84 LEU A CA 1
ATOM 647 C C . LEU A 1 84 ? 24.885 11.767 48.679 1.00 50.35 84 LEU A C 1
ATOM 648 O O . LEU A 1 84 ? 23.923 12.545 48.691 1.00 43.48 84 LEU A O 1
ATOM 653 N N . VAL A 1 85 ? 26.065 12.059 49.227 1.00 48.09 85 VAL A N 1
ATOM 654 C CA . VAL A 1 85 ? 26.322 13.348 49.878 1.00 49.75 85 VAL A CA 1
ATOM 655 C C . VAL A 1 85 ? 26.215 14.487 48.854 1.00 51.76 85 VAL A C 1
ATOM 656 O O . VAL A 1 85 ? 25.584 15.522 49.111 1.00 51.07 85 VAL A O 1
ATOM 660 N N . LYS A 1 86 ? 26.826 14.287 47.689 1.00 49.38 86 LYS A N 1
ATOM 661 C CA . LYS A 1 86 ? 26.790 15.290 46.631 1.00 48.15 86 LYS A CA 1
ATOM 662 C C . LYS A 1 86 ? 25.348 15.507 46.192 1.00 52.03 86 LYS A C 1
ATOM 663 O O . LYS A 1 86 ? 24.910 16.643 45.964 1.00 51.03 86 LYS A O 1
ATOM 669 N N . LEU A 1 87 ? 24.609 14.410 46.078 1.00 51.99 87 LEU A N 1
ATOM 670 C CA . LEU A 1 87 ? 23.208 14.480 45.690 1.00 47.10 87 LEU A CA 1
ATOM 671 C C . LEU A 1 87 ? 22.520 15.354 46.734 1.00 51.88 87 LEU A C 1
ATOM 672 O O . LEU A 1 87 ? 21.840 16.336 46.401 1.00 59.12 87 LEU A O 1
ATOM 677 N N . ILE A 1 88 ? 22.711 14.995 48.001 1.00 43.43 88 ILE A N 1
ATOM 678 C CA . ILE A 1 88 ? 22.109 15.745 49.094 1.00 48.51 88 ILE A CA 1
ATOM 679 C C . ILE A 1 88 ? 22.557 17.202 49.076 1.00 49.46 88 ILE A C 1
ATOM 680 O O . ILE A 1 88 ? 21.737 18.110 49.219 1.00 49.29 88 ILE A O 1
ATOM 685 N N . ASN A 1 89 ? 23.857 17.426 48.896 1.00 50.54 89 ASN A N 1
ATOM 686 C CA . ASN A 1 89 ? 24.386 18.786 48.843 1.00 52.46 89 ASN A CA 1
ATOM 687 C C . ASN A 1 89 ? 23.608 19.580 47.822 1.00 53.98 89 ASN A C 1
ATOM 688 O O . ASN A 1 89 ? 23.213 20.716 48.066 1.00 53.09 89 ASN A O 1
ATOM 693 N N . PHE A 1 90 ? 23.386 18.957 46.671 1.00 59.08 90 PHE A N 1
ATOM 694 C CA . PHE A 1 90 ? 22.659 19.587 45.579 1.00 56.77 90 PHE A CA 1
ATOM 695 C C . PHE A 1 90 ? 21.234 20.006 45.958 1.00 59.68 90 PHE A C 1
ATOM 696 O O . PHE A 1 90 ? 20.846 21.156 45.765 1.00 63.50 90 PHE A O 1
ATOM 704 N N . LEU A 1 91 ? 20.462 19.066 46.498 1.00 54.93 91 LEU A N 1
ATOM 705 C CA . LEU A 1 91 ? 19.069 19.312 46.865 1.00 52.94 91 LEU A CA 1
ATOM 706 C C . LEU A 1 91 ? 18.828 20.277 48.026 1.00 55.97 91 LEU A C 1
ATOM 707 O O . LEU A 1 91 ? 17.803 20.968 48.053 1.00 53.18 91 LEU A O 1
ATOM 712 N N . ASN A 1 92 ? 19.748 20.323 48.990 1.00 58.20 92 ASN A N 1
ATOM 713 C CA . ASN A 1 92 ? 19.590 21.241 50.119 1.00 61.81 92 ASN A CA 1
ATOM 714 C C . ASN A 1 92 ? 19.395 22.666 49.587 1.00 60.34 92 ASN A C 1
ATOM 715 O O . ASN A 1 92 ? 18.653 23.466 50.166 1.00 62.48 92 ASN A O 1
ATOM 720 N N . LYS A 1 93 ? 20.058 22.959 48.471 1.00 57.05 93 LYS A N 1
ATOM 721 C CA . LYS A 1 93 ? 19.994 24.270 47.830 1.00 55.99 93 LYS A CA 1
ATOM 722 C C . LYS A 1 93 ? 18.591 24.729 47.446 1.00 60.61 93 LYS A C 1
ATOM 723 O O . LYS A 1 93 ? 18.301 25.929 47.466 1.00 63.35 93 LYS A O 1
ATOM 729 N N . TYR A 1 94 ? 17.723 23.786 47.082 1.00 62.82 94 TYR A N 1
ATOM 730 C CA . TYR A 1 94 ? 16.375 24.155 46.666 1.00 60.18 94 TYR A CA 1
ATOM 731 C C . TYR A 1 94 ? 15.303 23.458 47.466 1.00 59.31 94 TYR A C 1
ATOM 732 O O . TYR A 1 94 ? 14.109 23.635 47.206 1.00 54.52 94 TYR A O 1
ATOM 741 N N . ALA A 1 95 ? 15.737 22.673 48.445 1.00 58.14 95 ALA A N 1
ATOM 742 C CA . ALA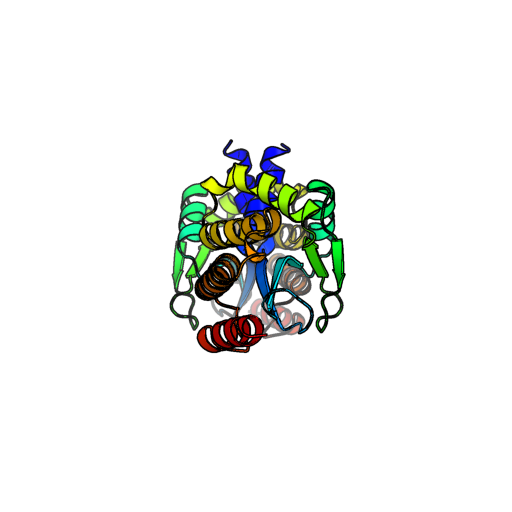 A 1 95 ? 14.822 21.933 49.295 1.00 57.26 95 ALA A CA 1
ATOM 743 C C . ALA A 1 95 ? 13.588 22.753 49.639 1.00 64.36 95 ALA A C 1
ATOM 744 O O . ALA A 1 95 ? 12.472 22.233 49.667 1.00 68.13 95 ALA A O 1
ATOM 746 N N . ASP A 1 96 ? 13.775 24.043 49.890 1.00 67.41 96 ASP A N 1
ATOM 747 C CA . ASP A 1 96 ? 12.641 24.877 50.253 1.00 75.01 96 ASP A CA 1
ATOM 748 C C . ASP A 1 96 ? 11.530 24.920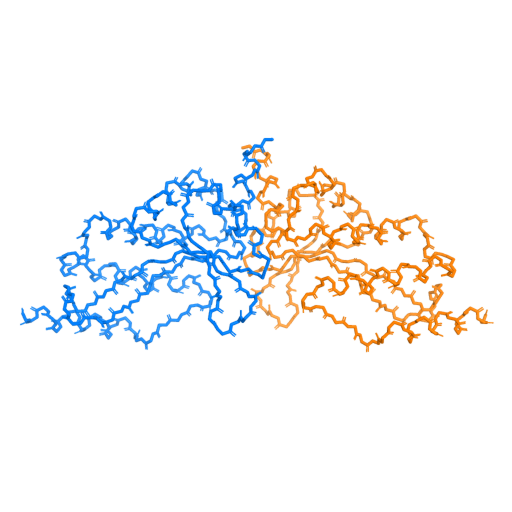 49.219 1.00 75.74 96 ASP A C 1
ATOM 749 O O . ASP A 1 96 ? 10.354 24.906 49.594 1.00 76.31 96 ASP A O 1
ATOM 754 N N . PHE A 1 97 ? 11.862 24.961 47.930 1.00 74.05 97 PHE A N 1
ATOM 755 C CA . PHE A 1 97 ? 10.784 24.979 46.950 1.00 76.74 97 PHE A CA 1
ATOM 756 C C . PHE A 1 97 ? 10.233 23.583 46.663 1.00 73.08 97 PHE A C 1
ATOM 757 O O . PHE A 1 97 ? 9.196 23.443 46.015 1.00 70.98 97 PHE A O 1
ATOM 765 N N . MET A 1 98 ? 10.926 22.550 47.141 1.00 66.71 98 MET A N 1
ATOM 766 C CA . MET A 1 98 ? 10.464 21.177 46.949 1.00 57.88 98 MET A CA 1
ATOM 767 C C . MET A 1 98 ? 9.043 21.064 47.499 1.00 60.66 98 MET A C 1
ATOM 768 O O . MET A 1 98 ? 8.814 21.252 48.695 1.00 63.64 98 MET A O 1
ATOM 773 N N . ILE A 1 99 ? 8.096 20.761 46.616 1.00 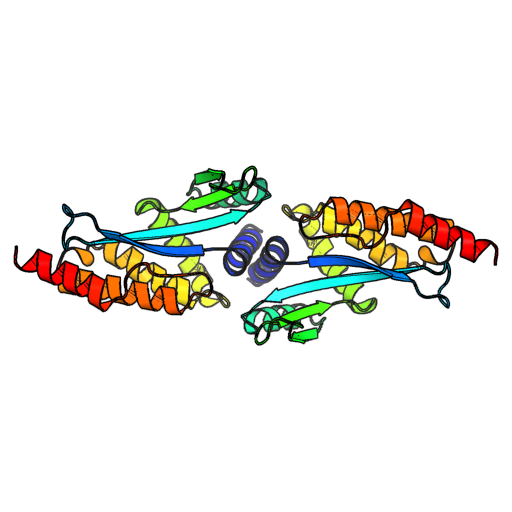55.41 99 ILE A N 1
ATOM 774 C CA . ILE A 1 99 ? 6.690 20.643 46.979 1.00 44.06 99 ILE A CA 1
ATOM 775 C C . ILE A 1 99 ? 6.216 19.200 47.115 1.00 48.43 99 ILE A C 1
ATOM 776 O O . ILE A 1 99 ? 5.794 18.771 48.187 1.00 46.15 99 ILE A O 1
ATOM 781 N N . VAL A 1 100 ? 6.291 18.452 46.020 1.00 52.13 100 VAL A N 1
ATOM 782 C CA . VAL A 1 100 ? 5.841 17.059 45.999 1.00 39.00 100 VAL A CA 1
ATOM 783 C C . VAL A 1 100 ? 6.597 16.103 46.923 1.00 41.64 100 VAL A C 1
ATOM 784 O O . VAL A 1 100 ? 5.969 15.316 47.628 1.00 41.30 100 VAL A O 1
ATOM 788 N N . LYS A 1 101 ? 7.927 16.176 46.931 1.00 44.93 101 LYS A N 1
ATOM 789 C CA . LYS A 1 101 ? 8.747 15.265 47.739 1.00 53.14 101 LYS A CA 1
ATOM 790 C C . LYS A 1 101 ? 9.659 15.891 48.799 1.00 54.32 101 LYS A C 1
ATOM 791 O O . LYS A 1 101 ? 10.694 15.314 49.148 1.00 53.61 101 LYS A O 1
ATOM 797 N N . LYS A 1 102 ? 9.289 17.052 49.321 1.00 57.47 102 LYS A N 1
ATOM 798 C CA . LYS A 1 102 ? 10.124 17.705 50.323 1.00 59.28 102 LYS A CA 1
ATOM 799 C C . LYS A 1 102 ? 10.329 16.809 51.537 1.00 57.99 102 LYS A C 1
ATOM 800 O O . LYS A 1 102 ? 11.461 16.569 51.954 1.00 57.78 102 LYS A O 1
ATOM 806 N N . ARG A 1 103 ? 9.232 16.308 52.094 1.00 46.52 103 ARG A N 1
ATOM 807 C CA . ARG A 1 103 ? 9.311 15.442 53.262 1.00 48.62 103 ARG A CA 1
ATOM 808 C C . ARG A 1 103 ? 10.164 14.192 53.031 1.00 49.88 103 ARG A C 1
ATOM 809 O O . ARG A 1 103 ? 11.078 13.905 53.812 1.00 48.82 103 ARG A O 1
ATOM 817 N N . GLN A 1 104 ? 9.876 13.455 51.957 1.00 53.18 104 GLN A N 1
ATOM 818 C CA . GLN A 1 104 ? 10.635 12.245 51.649 1.00 48.64 104 GLN A CA 1
ATOM 819 C C . GLN A 1 104 ? 12.123 12.544 51.685 1.00 47.89 104 GLN A C 1
ATOM 820 O O . GLN A 1 104 ? 12.878 11.861 52.371 1.00 50.08 104 GLN A O 1
ATOM 826 N N . PHE A 1 105 ? 12.538 13.566 50.944 1.00 44.07 105 PHE A N 1
ATOM 827 C CA . PHE A 1 105 ? 13.939 13.955 50.910 1.00 44.85 105 PHE A CA 1
ATOM 828 C C . PHE A 1 105 ? 14.464 14.202 52.324 1.00 46.77 105 PHE A C 1
ATOM 829 O O . PHE A 1 105 ? 15.425 13.562 52.757 1.00 44.83 105 PHE A O 1
ATOM 837 N N . LEU A 1 106 ? 13.823 15.125 53.040 1.00 47.26 106 LEU A N 1
ATOM 838 C CA . LEU A 1 106 ? 14.236 15.449 54.402 1.00 45.09 106 LEU A CA 1
ATOM 839 C C . LEU A 1 106 ? 14.428 14.192 55.227 1.00 46.55 106 LEU A C 1
ATOM 840 O O . LEU A 1 106 ? 15.420 14.055 55.944 1.00 55.35 106 LEU A O 1
ATOM 845 N N . MET A 1 107 ? 13.484 13.265 55.119 1.00 42.05 107 MET A N 1
ATOM 846 C CA . MET A 1 107 ? 13.577 12.039 55.890 1.00 39.40 107 MET A CA 1
ATOM 847 C C . MET A 1 107 ? 14.682 11.148 55.325 1.00 35.21 107 MET A C 1
ATOM 848 O O . MET A 1 107 ? 15.389 10.466 56.064 1.00 35.58 107 MET A O 1
ATOM 853 N N . PHE A 1 108 ? 14.830 11.176 54.007 1.00 36.97 108 PHE A N 1
ATOM 854 C CA . PHE A 1 108 ? 15.845 10.384 53.313 1.00 38.48 108 PHE A CA 1
ATOM 855 C C . PHE A 1 108 ? 17.242 10.876 53.717 1.00 40.71 108 PHE A C 1
ATOM 856 O O . PHE A 1 108 ? 18.130 10.074 54.046 1.00 35.99 108 PHE A O 1
ATOM 864 N N . ARG A 1 109 ? 17.422 12.198 53.684 1.00 37.10 109 ARG A N 1
ATOM 865 C CA . ARG A 1 109 ? 18.693 12.825 54.038 1.00 43.45 109 ARG A CA 1
ATOM 866 C C . ARG A 1 109 ? 19.054 12.463 55.476 1.00 41.67 109 ARG A C 1
ATOM 867 O O . ARG A 1 109 ? 20.176 12.052 55.773 1.00 43.89 109 ARG A O 1
ATOM 875 N N . GLU A 1 110 ? 18.089 12.617 56.366 1.00 41.35 110 GLU A N 1
ATOM 876 C CA . GLU A 1 110 ? 18.281 12.287 57.766 1.00 45.24 110 GLU A CA 1
ATOM 877 C C . GLU A 1 110 ? 18.843 10.867 57.925 1.00 45.97 110 GLU A C 1
ATOM 878 O O . GLU A 1 110 ? 19.728 10.627 58.744 1.00 46.40 110 GLU A O 1
ATOM 884 N N . ILE A 1 111 ? 18.329 9.919 57.147 1.00 45.02 111 ILE A N 1
ATOM 885 C CA . ILE A 1 111 ? 18.803 8.540 57.244 1.00 38.25 111 ILE A CA 1
ATOM 886 C C . ILE A 1 111 ? 20.170 8.362 56.593 1.00 35.01 111 ILE A C 1
ATOM 887 O O . ILE A 1 111 ? 21.062 7.724 57.152 1.00 37.99 111 ILE A O 1
ATOM 892 N N . ALA A 1 112 ? 20.333 8.919 55.399 1.00 37.98 112 ALA A N 1
ATOM 893 C CA . ALA A 1 112 ? 21.608 8.798 54.695 1.00 39.17 112 ALA A CA 1
ATOM 894 C C . ALA A 1 112 ? 22.712 9.392 55.561 1.00 38.42 112 ALA A C 1
ATOM 895 O O . ALA A 1 112 ? 23.696 8.722 55.873 1.00 34.34 112 ALA A O 1
ATOM 897 N N . ASN A 1 113 ? 22.533 10.654 55.943 1.00 38.72 113 ASN A N 1
ATOM 898 C CA . ASN A 1 113 ? 23.503 11.350 56.788 1.00 41.34 113 ASN A CA 1
ATOM 899 C C . ASN A 1 113 ? 23.749 10.519 58.031 1.00 43.75 113 ASN A C 1
ATOM 900 O O . ASN A 1 113 ? 24.899 10.294 58.414 1.00 43.80 113 ASN A O 1
ATOM 905 N N . GLY A 1 114 ? 22.662 10.063 58.651 1.00 37.78 114 GLY A N 1
ATOM 906 C CA . GLY A 1 114 ? 22.774 9.243 59.845 1.00 39.41 114 GLY A CA 1
ATOM 907 C C . GLY A 1 114 ? 23.748 8.091 59.648 1.00 40.05 114 GLY A C 1
ATOM 908 O O . GLY A 1 114 ? 24.548 7.804 60.532 1.00 48.21 114 GLY A O 1
ATOM 909 N N . LEU A 1 115 ? 23.678 7.422 58.500 1.00 37.55 115 LEU A N 1
ATOM 910 C CA . LEU A 1 115 ? 24.580 6.313 58.211 1.00 42.70 115 LEU A CA 1
ATOM 911 C C . LEU A 1 115 ? 25.953 6.894 57.889 1.00 46.61 115 LEU A C 1
ATOM 912 O O . LEU A 1 115 ? 26.985 6.306 58.202 1.00 34.39 115 LEU A O 1
ATOM 917 N N . VAL A 1 116 ? 25.948 8.059 57.248 1.00 45.61 116 VAL A N 1
ATOM 918 C CA . VAL A 1 116 ? 27.182 8.745 56.897 1.00 52.99 116 VAL A CA 1
ATOM 919 C C . VAL A 1 116 ? 27.904 9.201 58.175 1.00 56.67 116 VAL A C 1
ATOM 920 O O . VAL A 1 116 ? 29.054 9.632 58.126 1.00 64.54 116 VAL A O 1
ATOM 924 N N . ASN A 1 117 ? 27.227 9.107 59.316 1.00 57.20 117 ASN A N 1
ATOM 925 C CA . ASN A 1 117 ? 27.841 9.492 60.583 1.00 52.79 117 ASN A CA 1
ATOM 926 C C . ASN A 1 117 ? 27.831 8.291 61.509 1.00 50.65 117 ASN A C 1
ATOM 927 O O . ASN A 1 117 ? 27.879 8.430 62.727 1.00 57.97 117 ASN A O 1
ATOM 932 N N . GLY A 1 118 ? 27.747 7.105 60.917 1.00 48.79 118 GLY A N 1
ATOM 933 C CA . GLY A 1 118 ? 27.752 5.880 61.692 1.00 41.70 118 GLY A CA 1
ATOM 934 C C . GLY A 1 118 ? 26.762 5.789 62.835 1.00 41.51 118 GLY A C 1
ATOM 935 O O . GLY A 1 118 ? 27.006 5.053 63.782 1.00 39.97 118 GLY A O 1
ATOM 936 N N . GLU A 1 119 ? 25.648 6.512 62.763 1.00 38.11 119 GLU A N 1
ATOM 937 C CA . GLU A 1 119 ? 24.654 6.458 63.835 1.00 40.99 119 GLU A CA 1
ATOM 938 C C . GLU A 1 119 ? 24.144 5.033 64.024 1.00 38.45 119 GLU A C 1
ATOM 939 O O . GLU A 1 119 ? 23.804 4.637 65.138 1.00 45.89 119 GLU A O 1
ATOM 945 N N . HIS A 1 120 ? 24.097 4.264 62.938 1.00 36.26 120 HIS A N 1
ATOM 946 C CA . HIS A 1 120 ? 23.615 2.881 63.000 1.00 39.32 120 HIS A CA 1
ATOM 947 C C . HIS A 1 120 ? 24.628 1.941 63.617 1.00 39.90 120 HIS A C 1
ATOM 948 O O . HIS A 1 120 ? 24.407 0.733 63.668 1.00 38.83 120 HIS A O 1
ATOM 955 N N . LEU A 1 121 ? 25.737 2.496 64.093 1.00 49.10 121 LEU A N 1
ATOM 956 C CA . LEU A 1 121 ? 26.781 1.681 64.694 1.00 49.60 121 LEU A CA 1
ATOM 957 C C . LEU A 1 121 ? 26.497 1.278 66.139 1.00 51.58 121 LEU A C 1
ATOM 958 O O . LEU A 1 121 ? 27.232 0.475 66.729 1.00 51.75 121 LEU A O 1
ATOM 963 N N . HIS A 1 122 ? 25.434 1.838 66.712 1.00 51.62 122 HIS A N 1
ATOM 964 C CA . HIS A 1 122 ? 25.018 1.440 68.054 1.00 47.65 122 HIS A CA 1
ATOM 965 C C . HIS A 1 122 ? 23.535 1.057 67.984 1.00 39.73 122 HIS A C 1
ATOM 966 O O . HIS A 1 122 ? 22.808 1.563 67.132 1.00 42.42 122 HIS A O 1
ATOM 973 N N . ILE A 1 123 ? 23.105 0.145 68.851 1.00 38.28 123 ILE A N 1
ATOM 974 C CA . ILE A 1 123 ? 21.718 -0.327 68.852 1.00 45.17 123 ILE A CA 1
ATOM 975 C C . ILE A 1 123 ? 20.649 0.761 68.715 1.00 47.85 123 ILE A C 1
ATOM 976 O O . ILE A 1 123 ? 19.911 0.781 67.731 1.00 51.17 123 ILE A O 1
ATOM 981 N N . ASN A 1 124 ? 20.563 1.651 69.697 1.00 41.73 124 ASN A N 1
ATOM 982 C CA . ASN A 1 124 ? 19.571 2.717 69.673 1.00 36.60 124 ASN A CA 1
ATOM 983 C C . ASN A 1 124 ? 19.637 3.540 68.394 1.00 37.91 124 ASN A C 1
ATOM 984 O O . ASN A 1 124 ? 18.605 3.943 67.854 1.00 42.70 124 ASN A O 1
ATOM 989 N N . GLY A 1 125 ? 20.856 3.799 67.923 1.00 35.94 125 GLY A N 1
ATOM 990 C CA . GLY A 1 125 ? 21.036 4.578 66.712 1.00 29.51 125 GLY A CA 1
ATOM 991 C C . GLY A 1 125 ? 20.415 3.844 65.542 1.00 34.80 125 GLY A C 1
ATOM 992 O O . GLY A 1 125 ? 19.692 4.420 64.739 1.00 33.52 125 GLY A O 1
ATOM 993 N N . LEU A 1 126 ? 20.697 2.553 65.459 1.00 30.75 126 LEU A N 1
ATOM 994 C CA . LEU A 1 126 ? 20.170 1.730 64.390 1.00 36.72 126 LEU A CA 1
ATOM 995 C C . LEU A 1 126 ? 18.636 1.688 64.428 1.00 36.46 126 LEU A C 1
ATOM 996 O O . LEU A 1 126 ? 17.974 1.892 63.412 1.00 32.02 126 LEU A O 1
ATOM 1001 N N . LYS A 1 127 ? 18.078 1.427 65.607 1.00 34.57 127 LYS A N 1
ATOM 1002 C CA . LYS A 1 127 ? 16.628 1.363 65.764 1.00 33.54 127 LYS A CA 1
ATOM 1003 C C . LYS A 1 127 ? 15.981 2.654 65.270 1.00 35.56 127 LYS A C 1
ATOM 1004 O O . LYS A 1 127 ? 14.954 2.644 64.592 1.00 37.26 127 LYS A O 1
ATOM 1010 N N . ARG A 1 128 ? 16.603 3.771 65.602 1.00 33.41 128 ARG A N 1
ATOM 1011 C CA . ARG A 1 128 ? 16.079 5.050 65.193 1.00 31.16 128 ARG A CA 1
ATOM 1012 C C . ARG A 1 128 ? 15.988 5.194 63.674 1.00 30.61 128 ARG A C 1
ATOM 1013 O O . ARG A 1 128 ? 14.937 5.570 63.135 1.00 37.37 128 ARG A O 1
ATOM 1021 N N . LEU A 1 129 ? 17.084 4.902 62.981 1.00 25.49 129 LEU A N 1
ATOM 1022 C CA . LEU A 1 129 ? 17.084 5.014 61.530 1.00 29.97 129 LEU A CA 1
ATOM 1023 C C . LEU A 1 129 ? 16.041 4.050 60.940 1.00 27.18 129 LEU A C 1
ATOM 1024 O O . LEU A 1 129 ? 15.289 4.424 60.035 1.00 27.46 129 LEU A O 1
ATOM 1029 N N . VAL A 1 130 ? 15.997 2.819 61.458 1.00 18.38 130 VAL A N 1
ATOM 1030 C CA . VAL A 1 130 ? 15.035 1.837 60.992 1.00 25.63 130 VAL A CA 1
ATOM 1031 C C . VAL A 1 130 ? 13.622 2.426 61.101 1.00 30.57 130 VAL A C 1
ATOM 1032 O O . VAL A 1 130 ? 12.814 2.330 60.163 1.00 30.65 130 VAL A O 1
ATOM 1036 N N . LYS A 1 131 ? 13.327 3.046 62.242 1.00 28.09 131 LYS A N 1
ATOM 1037 C CA . LYS A 1 131 ? 12.020 3.667 62.433 1.00 30.65 131 LYS A CA 1
ATOM 1038 C C . LYS A 1 131 ? 11.825 4.772 61.399 1.00 32.62 131 LYS A C 1
ATOM 1039 O O . LYS A 1 131 ? 10.773 4.876 60.787 1.00 33.50 131 LYS A O 1
ATOM 1045 N N . LEU A 1 132 ? 12.837 5.603 61.198 1.00 35.84 132 LEU A N 1
ATOM 1046 C CA . LEU A 1 132 ? 12.713 6.670 60.212 1.00 37.82 132 LEU A CA 1
ATOM 1047 C C . LEU A 1 132 ? 12.455 6.099 58.810 1.00 38.06 132 LEU A C 1
ATOM 1048 O O . LEU A 1 132 ? 11.812 6.752 57.978 1.00 35.17 132 LEU A O 1
ATOM 1053 N N . ALA A 1 133 ? 12.955 4.888 58.551 1.00 31.95 133 ALA A N 1
ATOM 1054 C CA . ALA A 1 133 ? 12.761 4.278 57.245 1.00 33.67 133 ALA A CA 1
ATOM 1055 C C . ALA A 1 133 ? 11.290 3.925 57.063 1.00 32.87 133 ALA A C 1
ATOM 1056 O O . ALA A 1 133 ? 10.738 4.111 55.985 1.00 27.86 133 ALA A O 1
ATOM 1058 N N . TYR A 1 134 ? 10.658 3.419 58.116 1.00 25.50 134 TYR A N 1
ATOM 1059 C CA . TYR A 1 134 ? 9.249 3.064 58.026 1.00 33.07 134 TYR A CA 1
ATOM 1060 C C . TYR A 1 134 ? 8.356 4.291 57.890 1.00 35.29 134 TYR A C 1
ATOM 1061 O O . TYR A 1 134 ? 7.313 4.220 57.237 1.00 38.25 134 TYR A O 1
ATOM 1070 N N . GLU A 1 135 ? 8.775 5.405 58.500 1.00 32.60 135 GLU A N 1
ATOM 1071 C CA . GLU A 1 135 ? 8.041 6.664 58.402 1.00 36.74 135 GLU A CA 1
ATOM 1072 C C . GLU A 1 135 ? 8.116 7.057 56.929 1.00 40.70 135 GLU A C 1
ATOM 1073 O O . GLU A 1 135 ? 7.113 7.451 56.336 1.00 39.33 135 GLU A O 1
ATOM 1079 N N . LEU A 1 136 ? 9.313 6.945 56.356 1.00 32.36 136 LEU A N 1
ATOM 1080 C CA . LEU A 1 136 ? 9.527 7.270 54.948 1.00 34.99 136 LEU A CA 1
ATOM 1081 C C . LEU A 1 136 ? 8.544 6.508 54.049 1.00 28.00 136 LEU A C 1
ATOM 1082 O O . LEU A 1 136 ? 7.953 7.075 53.137 1.00 22.12 136 LEU A O 1
ATOM 1087 N N . THR A 1 137 ? 8.375 5.218 54.304 1.00 28.03 137 THR A N 1
ATOM 1088 C CA . THR A 1 137 ? 7.459 4.415 53.510 1.00 31.46 137 THR A CA 1
ATOM 1089 C C . THR A 1 137 ? 6.039 4.966 53.633 1.00 37.12 137 THR A C 1
ATOM 1090 O O . THR A 1 137 ? 5.291 4.993 52.653 1.00 41.50 137 THR A O 1
ATOM 1094 N N . LYS A 1 138 ? 5.676 5.419 54.832 1.00 36.47 138 LYS A N 1
ATOM 1095 C CA . LYS A 1 138 ? 4.351 5.989 55.059 1.00 37.72 138 LYS A CA 1
ATOM 1096 C C . LYS A 1 138 ? 4.132 7.182 54.141 1.00 31.75 138 LYS A C 1
ATOM 1097 O O . LYS A 1 138 ? 3.002 7.495 53.795 1.00 41.10 138 LYS A O 1
ATOM 1103 N N . GLU A 1 139 ? 5.219 7.845 53.760 1.00 35.03 139 GLU A N 1
ATOM 1104 C CA . GLU A 1 139 ? 5.143 9.010 52.884 1.00 37.97 139 GLU A CA 1
ATOM 1105 C C . GLU A 1 139 ? 4.921 8.679 51.412 1.00 40.71 139 GLU A C 1
ATOM 1106 O O . GLU A 1 139 ? 4.450 9.528 50.656 1.00 41.41 139 GLU A O 1
ATOM 1112 N N . SER A 1 140 ? 5.250 7.462 50.993 1.00 39.33 140 SER A N 1
ATOM 1113 C CA . SER A 1 140 ? 5.081 7.120 49.583 1.00 44.30 140 SER A CA 1
ATOM 1114 C C . SER A 1 140 ? 3.850 6.269 49.316 1.00 42.37 140 SER A C 1
ATOM 1115 O O . SER A 1 140 ? 3.324 5.624 50.211 1.00 46.78 140 SER A O 1
ATOM 1118 N N . GLU A 1 141 ? 3.413 6.267 48.066 1.00 42.15 141 GLU A N 1
ATOM 1119 C CA . GLU A 1 141 ? 2.252 5.494 47.665 1.00 42.52 141 GLU A CA 1
ATOM 1120 C C . GLU A 1 141 ? 2.669 4.123 47.141 1.00 35.57 141 GLU A C 1
ATOM 1121 O O . GLU A 1 141 ? 2.002 3.119 47.394 1.00 40.26 141 GLU A O 1
ATOM 1127 N N . LYS A 1 142 ? 3.792 4.076 46.436 1.00 33.14 142 LYS A N 1
ATOM 1128 C CA . LYS A 1 142 ? 4.228 2.830 45.827 1.00 35.82 142 LYS A CA 1
ATOM 1129 C C . LYS A 1 142 ? 5.202 1.990 46.626 1.00 33.69 142 LYS A C 1
ATOM 1130 O O . LYS A 1 142 ? 5.725 1.006 46.126 1.00 35.39 142 LYS A O 1
ATOM 1136 N N . GLY A 1 143 ? 5.425 2.360 47.877 1.00 37.94 143 GLY A N 1
ATOM 1137 C CA . GLY A 1 143 ? 6.340 1.603 48.709 1.00 34.84 143 GLY A CA 1
ATOM 1138 C C . GLY A 1 143 ? 5.655 0.540 49.542 1.00 35.02 143 GLY A C 1
ATOM 1139 O O . GLY A 1 143 ? 4.437 0.540 49.698 1.00 39.46 143 GLY A O 1
ATOM 1140 N N . TYR A 1 144 ? 6.446 -0.373 50.082 1.00 32.85 144 TYR A N 1
ATOM 1141 C CA . TYR A 1 144 ? 5.930 -1.443 50.915 1.00 36.06 144 TYR A CA 1
ATOM 1142 C C . TYR A 1 144 ? 7.057 -1.953 51.828 1.00 37.77 144 TYR A C 1
ATOM 1143 O O . TYR A 1 144 ? 8.181 -1.460 51.781 1.00 45.81 144 TYR A O 1
ATOM 1152 N N . ARG A 1 145 ? 6.751 -2.920 52.678 1.00 31.00 145 ARG A N 1
ATOM 1153 C CA . ARG A 1 145 ? 7.757 -3.494 53.556 1.00 34.01 145 ARG A CA 1
ATOM 1154 C C . ARG A 1 145 ? 7.439 -4.974 53.662 1.00 38.40 145 ARG A C 1
ATOM 1155 O O . ARG A 1 145 ? 6.277 -5.365 53.757 1.00 38.79 145 ARG A O 1
ATOM 1163 N N . LYS A 1 146 ? 8.475 -5.798 53.626 1.00 39.48 146 LYS A N 1
ATOM 1164 C CA . LYS A 1 146 ? 8.293 -7.233 53.695 1.00 39.36 146 LYS A CA 1
ATOM 1165 C C . LYS A 1 146 ? 7.857 -7.621 55.100 1.00 38.02 146 LYS A C 1
ATOM 1166 O O . LYS A 1 146 ? 6.958 -8.441 55.280 1.00 36.97 146 LYS A O 1
ATOM 1172 N N . TYR A 1 147 ? 8.477 -6.999 56.093 1.00 35.79 147 TYR A N 1
ATOM 1173 C CA . TYR A 1 147 ? 8.170 -7.301 57.484 1.00 40.60 147 TYR A CA 1
ATOM 1174 C C . TYR A 1 147 ? 7.711 -6.034 58.175 1.00 35.10 147 TYR A C 1
ATOM 1175 O O . TYR A 1 147 ? 8.055 -4.947 57.737 1.00 35.24 147 TYR A O 1
ATOM 1184 N N . ASP A 1 148 ? 6.939 -6.154 59.250 1.00 36.41 148 ASP A N 1
ATOM 1185 C CA . ASP A 1 148 ? 6.504 -4.948 59.933 1.00 40.78 148 ASP A CA 1
ATOM 1186 C C . ASP A 1 148 ? 7.641 -4.446 60.822 1.00 42.25 148 ASP A C 1
ATOM 1187 O O . ASP A 1 148 ? 8.599 -5.174 61.083 1.00 31.39 148 ASP A O 1
ATOM 1192 N N . LEU A 1 149 ? 7.539 -3.196 61.260 1.00 33.61 149 LEU A N 1
ATOM 1193 C CA . LEU A 1 149 ? 8.553 -2.592 62.097 1.00 36.81 149 LEU A CA 1
ATOM 1194 C C . LEU A 1 149 ? 8.948 -3.406 63.339 1.00 40.27 149 LEU A C 1
ATOM 1195 O O . LEU A 1 149 ? 10.131 -3.656 63.562 1.00 39.02 149 LEU A O 1
ATOM 1200 N N . ASN A 1 150 ? 7.973 -3.821 64.146 1.00 41.87 150 ASN A N 1
ATOM 1201 C CA . ASN A 1 150 ? 8.288 -4.580 65.353 1.00 37.09 150 ASN A CA 1
ATOM 1202 C C . ASN A 1 150 ? 9.100 -5.827 65.062 1.00 35.61 150 ASN A C 1
ATOM 1203 O O . ASN A 1 150 ? 9.976 -6.192 65.836 1.00 36.86 150 ASN A O 1
ATOM 1208 N N . HIS A 1 151 ? 8.805 -6.485 63.950 1.00 29.65 151 HIS A N 1
ATOM 1209 C CA . HIS A 1 151 ? 9.542 -7.677 63.584 1.00 31.30 151 HIS A CA 1
ATOM 1210 C C . HIS A 1 151 ? 11.015 -7.347 63.376 1.00 38.33 151 HIS A C 1
ATOM 1211 O O . HIS A 1 151 ? 11.890 -8.063 63.861 1.00 40.22 151 HIS A O 1
ATOM 1218 N N . VAL A 1 152 ? 11.278 -6.263 62.651 1.00 31.78 152 VAL A N 1
ATOM 1219 C CA . VAL A 1 152 ? 12.643 -5.841 62.369 1.00 31.65 152 VAL A CA 1
ATOM 1220 C C . VAL A 1 152 ? 13.350 -5.466 63.659 1.00 36.04 152 VAL A C 1
ATOM 1221 O O . VAL A 1 152 ? 14.499 -5.849 63.894 1.00 38.57 152 VAL A O 1
ATOM 1225 N N . LEU A 1 153 ? 12.650 -4.725 64.501 1.00 37.35 153 LEU A N 1
ATOM 1226 C CA . LEU A 1 153 ? 13.199 -4.305 65.766 1.00 36.06 153 LEU A CA 1
ATOM 1227 C C . LEU A 1 153 ? 13.519 -5.524 66.645 1.00 38.47 153 LEU A C 1
ATOM 1228 O O . LEU A 1 153 ? 14.524 -5.538 67.347 1.00 44.64 153 LEU A O 1
ATOM 1233 N N . SER A 1 154 ? 12.686 -6.556 66.589 1.00 40.16 154 SER A N 1
ATOM 1234 C CA . SER A 1 154 ? 12.922 -7.736 67.417 1.00 44.23 154 SER A CA 1
ATOM 1235 C C . SER A 1 154 ? 14.111 -8.550 66.924 1.00 43.15 154 SER A C 1
ATOM 1236 O O . SER A 1 154 ? 14.643 -9.389 67.640 1.00 46.16 154 SER A O 1
ATOM 1239 N N . ILE A 1 155 ? 14.527 -8.306 65.693 1.00 45.04 155 ILE A N 1
ATOM 1240 C CA . ILE A 1 155 ? 15.675 -8.999 65.141 1.00 43.88 155 ILE A CA 1
ATOM 1241 C C . ILE A 1 155 ? 16.903 -8.257 65.658 1.00 45.05 155 ILE A C 1
ATOM 1242 O O . ILE A 1 155 ? 17.899 -8.871 66.039 1.00 37.85 155 ILE A O 1
ATOM 1247 N N . ILE A 1 156 ? 16.819 -6.933 65.694 1.00 40.61 156 ILE A N 1
ATOM 1248 C CA . ILE A 1 156 ? 17.924 -6.141 66.200 1.00 36.78 156 ILE A CA 1
ATOM 1249 C C . ILE A 1 156 ? 18.180 -6.526 67.659 1.00 43.94 156 ILE A C 1
ATOM 1250 O O . ILE A 1 156 ? 19.330 -6.640 68.082 1.00 44.45 156 ILE A O 1
ATOM 1255 N N . ASP A 1 157 ? 17.109 -6.738 68.424 1.00 48.82 157 ASP A N 1
ATOM 1256 C CA . ASP A 1 157 ? 17.249 -7.114 69.825 1.00 50.61 157 ASP A CA 1
ATOM 1257 C C . ASP A 1 157 ? 17.860 -8.502 69.971 1.00 51.94 157 ASP A C 1
ATOM 1258 O O . ASP A 1 157 ? 18.688 -8.729 70.848 1.00 58.73 157 ASP A O 1
ATOM 1263 N N . LYS A 1 158 ? 17.458 -9.425 69.108 1.00 52.72 158 LYS A N 1
ATOM 1264 C CA . LYS A 1 158 ? 17.984 -10.785 69.151 1.00 55.49 158 LYS A CA 1
ATOM 1265 C C . LYS A 1 158 ? 19.492 -10.750 68.983 1.00 56.14 158 LYS A C 1
ATOM 1266 O O . LYS A 1 158 ? 20.226 -11.400 69.719 1.00 62.61 158 LYS A O 1
ATOM 1272 N N . TRP A 1 159 ? 19.945 -9.984 68.001 1.00 59.02 159 TRP A N 1
ATOM 1273 C CA . TRP A 1 159 ? 21.362 -9.854 67.704 1.00 57.02 159 TRP A CA 1
ATOM 1274 C C . TRP A 1 159 ? 22.129 -9.265 68.880 1.00 61.32 159 TRP A C 1
ATOM 1275 O O . TRP A 1 159 ? 23.241 -9.699 69.184 1.00 58.13 159 TRP A O 1
ATOM 1286 N N . ASP A 1 160 ? 21.529 -8.271 69.530 1.00 58.05 160 ASP A N 1
ATOM 1287 C CA . ASP A 1 160 ? 22.161 -7.609 70.659 1.00 63.52 160 ASP A CA 1
ATOM 1288 C C . ASP A 1 160 ? 22.471 -8.619 71.758 1.00 67.70 160 ASP A C 1
ATOM 1289 O O . ASP A 1 160 ? 23.532 -8.557 72.380 1.00 71.46 160 ASP A O 1
ATOM 1294 N N . LEU A 1 161 ? 21.551 -9.550 71.993 1.00 66.30 161 LEU A N 1
ATOM 1295 C CA . LEU A 1 161 ? 21.762 -10.571 73.012 1.00 70.26 161 LEU A CA 1
ATOM 1296 C C . LEU A 1 161 ? 22.988 -11.415 72.694 1.00 73.40 161 LEU A C 1
ATOM 1297 O O . LEU A 1 161 ? 23.436 -12.221 73.505 1.00 77.37 161 LEU A O 1
ATOM 1302 N N . GLY A 1 162 ? 23.533 -11.219 71.501 1.00 74.44 162 GLY A N 1
ATOM 1303 C CA . GLY A 1 162 ? 24.718 -11.945 71.103 1.00 74.03 162 GLY A CA 1
ATOM 1304 C C . GLY A 1 162 ? 25.939 -11.074 71.330 1.00 74.99 162 GLY A C 1
ATOM 1305 O O . GLY A 1 162 ? 25.824 -10.042 72.027 1.00 73.20 162 GLY A O 1
ATOM 1306 N N . GLU B 1 4 ? 15.120 32.529 41.731 1.00 68.19 204 GLU B N 1
ATOM 1307 C CA . GLU B 1 4 ? 14.970 32.973 40.315 1.00 72.71 204 GLU B CA 1
ATOM 1308 C C . GLU B 1 4 ? 13.702 32.429 39.663 1.00 73.81 204 GLU B C 1
ATOM 1309 O O . GLU B 1 4 ? 13.378 31.247 39.782 1.00 75.84 204 GLU B O 1
ATOM 1315 N N . GLU B 1 5 ? 12.992 33.309 38.966 1.00 75.31 205 GLU B N 1
ATOM 1316 C CA . GLU B 1 5 ? 11.767 32.947 38.259 1.00 76.79 205 GLU B CA 1
ATOM 1317 C C . GLU B 1 5 ? 12.160 32.014 37.104 1.00 77.13 205 GLU B C 1
ATOM 1318 O O . GLU B 1 5 ? 11.342 31.236 36.621 1.00 82.26 205 GLU B O 1
ATOM 1324 N N . ASP B 1 6 ? 13.415 32.100 36.665 1.00 76.56 206 ASP B N 1
ATOM 1325 C CA . ASP B 1 6 ? 13.913 31.248 35.585 1.00 76.94 206 ASP B CA 1
ATOM 1326 C C . ASP B 1 6 ? 14.008 29.812 36.091 1.00 76.64 206 ASP B C 1
ATOM 1327 O O . ASP B 1 6 ? 13.625 28.869 35.401 1.00 77.71 206 ASP B O 1
ATOM 1332 N N . PHE B 1 7 ? 14.531 29.659 37.304 1.00 73.29 207 PHE B N 1
ATOM 1333 C CA . PHE B 1 7 ? 14.668 28.353 37.938 1.00 68.59 207 PHE B CA 1
ATOM 1334 C C . PHE B 1 7 ? 13.288 27.717 38.038 1.00 66.50 207 PHE B C 1
ATOM 1335 O O . PHE B 1 7 ? 13.116 26.525 37.776 1.00 66.75 207 PHE B O 1
ATOM 1343 N N . LYS B 1 8 ? 12.307 28.525 38.427 1.00 62.81 208 LYS B N 1
ATOM 1344 C CA . LYS B 1 8 ? 10.936 28.061 38.561 1.00 63.49 208 LYS B CA 1
ATOM 1345 C C . LYS B 1 8 ? 10.417 27.616 37.186 1.00 66.26 208 LYS B C 1
ATOM 1346 O O . LYS B 1 8 ? 9.648 26.655 37.078 1.00 66.54 208 LYS B O 1
ATOM 1352 N N . GLU B 1 9 ? 10.839 28.311 36.133 1.00 63.75 209 GLU B N 1
ATOM 1353 C CA . GLU B 1 9 ? 10.405 27.955 34.790 1.00 65.90 209 GLU B CA 1
ATOM 1354 C C . GLU B 1 9 ? 11.038 26.619 34.376 1.00 68.80 209 GLU B C 1
ATOM 1355 O O . GLU B 1 9 ? 10.476 25.875 33.563 1.00 72.40 209 GLU B O 1
ATOM 1361 N N . GLY B 1 10 ? 12.205 26.317 34.942 1.00 68.08 210 GLY B N 1
ATOM 1362 C CA . GLY B 1 10 ? 12.879 25.070 34.619 1.00 61.61 210 GLY B CA 1
ATOM 1363 C C . GLY B 1 10 ? 12.245 23.922 35.379 1.00 61.99 210 GLY B C 1
ATOM 1364 O O . GLY B 1 10 ? 12.270 22.770 34.940 1.00 59.32 210 GLY B O 1
ATOM 1365 N N . TYR B 1 11 ? 11.672 24.248 36.532 1.00 59.19 211 TYR B N 1
ATOM 1366 C CA . TYR B 1 11 ? 11.015 23.260 37.370 1.00 56.35 211 TYR B CA 1
ATOM 1367 C C . TYR B 1 11 ? 9.806 22.731 36.614 1.00 56.90 211 TYR B C 1
ATOM 1368 O O . TYR B 1 11 ? 9.568 21.525 36.562 1.00 59.77 211 TYR B O 1
ATOM 1377 N N . ILE B 1 12 ? 9.046 23.653 36.031 1.00 55.11 212 ILE B N 1
ATOM 1378 C CA . ILE B 1 12 ? 7.856 23.319 35.259 1.00 51.07 212 ILE B CA 1
ATOM 1379 C C . ILE B 1 12 ? 8.220 22.479 34.043 1.00 54.43 212 ILE B C 1
ATOM 1380 O O . ILE B 1 12 ? 7.752 21.354 33.900 1.00 57.84 212 ILE B O 1
ATOM 1385 N N . LEU B 1 13 ? 9.065 23.018 33.172 1.00 54.84 213 LEU B N 1
ATOM 1386 C CA . LEU B 1 13 ? 9.479 22.287 31.973 1.00 50.58 213 LEU B CA 1
ATOM 1387 C C . LEU B 1 13 ? 9.984 20.886 32.350 1.00 53.14 213 LEU B C 1
ATOM 1388 O O . LEU B 1 13 ? 9.684 19.903 31.671 1.00 51.61 213 LEU B O 1
ATOM 1393 N N . GLY B 1 14 ? 10.749 20.789 33.430 1.00 49.73 214 GLY B N 1
ATOM 1394 C CA . GLY B 1 14 ? 11.233 19.486 33.842 1.00 48.79 214 GLY B CA 1
ATOM 1395 C C . GLY B 1 14 ? 10.063 18.612 34.269 1.00 47.29 214 GLY B C 1
ATOM 1396 O O . GLY B 1 14 ? 9.999 17.432 3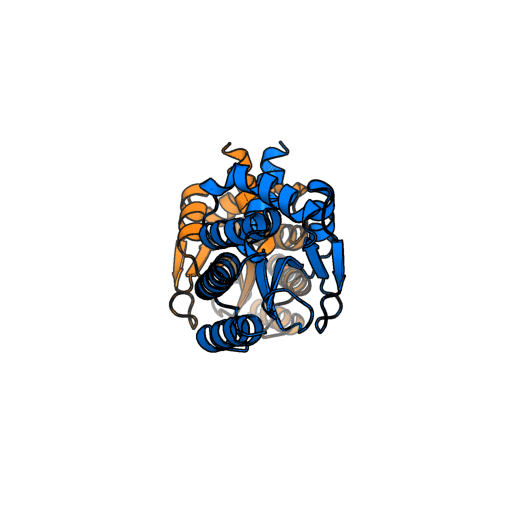3.922 1.00 48.63 214 GLY B O 1
ATOM 1397 N N . PHE B 1 15 ? 9.128 19.198 35.017 1.00 40.17 215 PHE B N 1
ATOM 1398 C CA . PHE B 1 15 ? 7.962 18.472 35.492 1.00 37.29 215 PHE B CA 1
ATOM 1399 C C . PHE B 1 15 ? 7.137 18.003 34.306 1.00 39.65 215 PHE B C 1
ATOM 1400 O O . PHE B 1 15 ? 6.621 16.889 34.303 1.00 32.49 215 PHE B O 1
ATOM 1408 N N . ILE B 1 16 ? 7.019 18.854 33.293 1.00 35.77 216 ILE B N 1
ATOM 1409 C CA . ILE B 1 16 ? 6.221 18.507 32.131 1.00 30.43 216 ILE B CA 1
ATOM 1410 C C . ILE B 1 16 ? 6.832 17.368 31.346 1.00 36.36 216 ILE B C 1
ATOM 1411 O O . ILE B 1 16 ? 6.122 16.493 30.848 1.00 31.28 216 ILE B O 1
ATOM 1416 N N . GLU B 1 17 ? 8.151 17.372 31.241 1.00 32.33 217 GLU B N 1
ATOM 1417 C CA . GLU B 1 17 ? 8.819 16.312 30.515 1.00 34.93 217 GLU B CA 1
ATOM 1418 C C . GLU B 1 17 ? 8.537 14.964 31.202 1.00 35.89 217 GLU B C 1
ATOM 1419 O O . GLU B 1 17 ? 8.262 13.959 30.544 1.00 39.92 217 GLU B O 1
ATOM 1425 N N . ALA B 1 18 ? 8.563 14.952 32.531 1.00 31.38 218 ALA B N 1
ATOM 1426 C CA . ALA B 1 18 ? 8.345 13.712 33.265 1.00 27.93 218 ALA B CA 1
ATOM 1427 C C . ALA B 1 18 ? 6.921 13.192 33.268 1.00 30.57 218 ALA B C 1
ATOM 1428 O O . ALA B 1 18 ? 6.676 12.034 32.912 1.00 30.01 218 ALA B O 1
ATOM 1430 N N . GLU B 1 19 ? 5.982 14.044 33.659 1.00 34.96 219 GLU B N 1
ATOM 1431 C CA . GLU B 1 19 ? 4.596 13.631 33.770 1.00 35.10 219 GLU B CA 1
ATOM 1432 C C . GLU B 1 19 ? 3.579 14.498 33.039 1.00 29.58 219 GLU B C 1
ATOM 1433 O O . GLU B 1 19 ? 2.399 14.449 33.348 1.00 29.49 219 GLU B O 1
ATOM 1439 N N . GLY B 1 20 ? 4.031 15.269 32.052 1.00 35.18 220 GLY B N 1
ATOM 1440 C CA . GLY B 1 20 ? 3.111 16.101 31.288 1.00 27.98 220 GLY B CA 1
ATOM 1441 C C . GLY B 1 20 ? 2.453 15.296 30.174 1.00 31.04 220 GLY B C 1
ATOM 1442 O O . GLY B 1 20 ? 2.952 14.234 29.788 1.00 26.45 220 GLY B O 1
ATOM 1443 N N . SER B 1 21 ? 1.347 15.793 29.631 1.00 31.98 221 SER B N 1
ATOM 1444 C CA . SER B 1 21 ? 0.649 15.065 28.581 1.00 26.65 221 SER B CA 1
ATOM 1445 C C . SER B 1 21 ? 0.096 15.903 27.439 1.00 31.48 221 SER B C 1
ATOM 1446 O O . SER B 1 21 ? -0.741 16.792 27.650 1.00 34.69 221 SER B O 1
ATOM 1449 N N . PHE B 1 22 ? 0.557 15.598 26.227 1.00 33.41 222 PHE B N 1
ATOM 1450 C CA . PHE B 1 22 ? 0.096 16.284 25.022 1.00 35.08 222 PHE B CA 1
ATOM 1451 C C . PHE B 1 22 ? -0.775 15.315 24.236 1.00 35.28 222 PHE B C 1
ATOM 1452 O O . PHE B 1 22 ? -0.291 14.332 23.680 1.00 36.38 222 PHE B O 1
ATOM 1460 N N . SER B 1 23 ? -2.067 15.604 24.178 1.00 33.97 223 SER B N 1
ATOM 1461 C CA . SER B 1 23 ? -2.985 14.709 23.508 1.00 29.10 223 SER B CA 1
ATOM 1462 C C . SER B 1 23 ? -3.961 15.384 22.566 1.00 32.09 223 SER B C 1
ATOM 1463 O O . SER B 1 23 ? -4.408 16.504 22.803 1.00 41.68 223 SER B O 1
ATOM 1466 N N . VAL B 1 24 ? -4.287 14.691 21.487 1.00 33.26 224 VAL B N 1
ATOM 1467 C CA . VAL B 1 24 ? -5.234 15.219 20.530 1.00 27.29 224 VAL B CA 1
ATOM 1468 C C . VAL B 1 24 ? -6.224 14.114 20.215 1.00 34.22 224 VAL B C 1
ATOM 1469 O O . VAL B 1 24 ? -5.918 13.176 19.475 1.00 38.16 224 VAL B O 1
ATOM 1473 N N . SER B 1 25 ? -7.413 14.235 20.782 1.00 28.04 225 SER B N 1
ATOM 1474 C CA . SER B 1 25 ? -8.458 13.247 20.576 1.00 26.61 225 SER B CA 1
ATOM 1475 C C . SER B 1 25 ? -9.231 13.459 19.296 1.00 26.39 225 SER B C 1
ATOM 1476 O O . SER B 1 25 ? -9.308 14.554 18.773 1.00 30.92 225 SER B O 1
ATOM 1479 N N . ILE B 1 26 ? -9.802 12.379 18.792 1.00 25.94 226 ILE B N 1
ATOM 1480 C CA . ILE B 1 26 ? -10.619 12.421 17.609 1.00 23.62 226 ILE B CA 1
ATOM 1481 C C . ILE B 1 26 ? -12.015 12.074 18.129 1.00 26.18 226 ILE B C 1
ATOM 1482 O O . ILE B 1 26 ? -12.201 11.098 18.860 1.00 33.72 226 ILE B O 1
ATOM 1487 N N . LYS B 1 27 ? -12.988 12.901 17.797 1.00 19.96 227 LYS B N 1
ATOM 1488 C CA . LYS B 1 27 ? -14.344 12.678 18.253 1.00 26.80 227 LYS B CA 1
ATOM 1489 C C . LYS B 1 27 ? -15.255 12.785 17.066 1.00 29.38 227 LYS B C 1
ATOM 1490 O O . LYS B 1 27 ? -15.246 13.792 16.367 1.00 35.00 227 LYS B O 1
ATOM 1496 N N . PHE B 1 28 ? -16.026 11.737 16.829 1.00 30.43 228 PHE B N 1
ATOM 1497 C CA . PHE B 1 28 ? -16.938 11.719 15.709 1.00 41.89 228 PHE B CA 1
ATOM 1498 C C . PHE B 1 28 ? -18.236 12.442 16.052 1.00 47.12 228 PHE B C 1
ATOM 1499 O O . PHE B 1 28 ? -19.074 11.937 16.792 1.00 54.19 228 PHE B O 1
ATOM 1507 N N . GLN B 1 29 ? -18.376 13.644 15.512 1.00 45.43 229 GLN B N 1
ATOM 1508 C CA . GLN B 1 29 ? -19.553 14.463 15.740 1.00 47.37 229 GLN B CA 1
ATOM 1509 C C . GLN B 1 29 ? -20.156 14.734 14.370 1.00 47.57 229 GLN B C 1
ATOM 1510 O O . GLN B 1 29 ? -19.577 15.454 13.555 1.00 51.80 229 GLN B O 1
ATOM 1516 N N . ARG B 1 30 ? -21.319 14.139 14.133 1.00 46.55 230 ARG B N 1
ATOM 1517 C CA . ARG B 1 30 ? -22.028 14.242 12.861 1.00 52.09 230 ARG B CA 1
ATOM 1518 C C . ARG B 1 30 ? -22.340 15.647 12.335 1.00 50.42 230 ARG B C 1
ATOM 1519 O O . ARG B 1 30 ? -22.530 15.820 11.130 1.00 58.11 230 ARG B O 1
ATOM 1527 N N . ASP B 1 31 ? -22.398 16.644 13.213 1.00 48.44 231 ASP B N 1
ATOM 1528 C CA . ASP B 1 31 ? -22.732 18.002 12.776 1.00 52.13 231 ASP B CA 1
ATOM 1529 C C . ASP B 1 31 ? -21.529 18.925 12.605 1.00 52.08 231 ASP B C 1
ATOM 1530 O O . ASP B 1 31 ? -21.686 20.124 12.432 1.00 55.51 231 ASP B O 1
ATOM 1535 N N . VAL B 1 32 ? -20.329 18.361 12.633 1.00 51.90 232 VAL B N 1
ATOM 1536 C CA . VAL B 1 32 ? -19.113 19.150 12.496 1.00 43.25 232 VAL B CA 1
ATOM 1537 C C . VAL B 1 32 ? -18.578 19.013 11.068 1.00 38.74 232 VAL B C 1
ATOM 1538 O O . VAL B 1 32 ? -18.932 18.072 10.363 1.00 46.05 232 VAL B O 1
ATOM 1542 N N . PHE B 1 33 ? -17.735 19.948 10.639 1.00 37.64 233 PHE B N 1
ATOM 1543 C CA . PHE B 1 33 ? -17.176 19.885 9.292 1.00 38.75 233 PHE B CA 1
ATOM 1544 C C . PHE B 1 33 ? -16.274 18.662 9.155 1.00 36.06 233 PHE B C 1
ATOM 1545 O O . PHE B 1 33 ? -15.314 18.505 9.901 1.00 33.21 233 PHE B O 1
ATOM 1553 N N . GLY B 1 34 ? -16.587 17.801 8.194 1.00 37.57 234 GLY B N 1
ATOM 1554 C CA . GLY B 1 34 ? -15.799 16.594 8.004 1.00 42.02 234 GLY B CA 1
ATOM 1555 C C . GLY B 1 34 ? -16.309 15.422 8.832 1.00 40.27 234 GLY B C 1
ATOM 1556 O O . GLY B 1 34 ? -15.848 14.296 8.672 1.00 39.58 234 GLY B O 1
ATOM 1557 N N . GLY B 1 35 ? -17.261 15.690 9.722 1.00 42.53 235 GLY B N 1
ATOM 1558 C CA . GLY B 1 35 ? -17.821 14.642 10.564 1.00 39.64 235 GLY B CA 1
ATOM 1559 C C . GLY B 1 35 ? -16.843 14.141 11.608 1.00 39.31 235 GLY B C 1
ATOM 1560 O O . GLY B 1 35 ? -17.106 13.180 12.330 1.00 39.66 235 GLY B O 1
ATOM 1561 N N . VAL B 1 36 ? -15.700 14.807 11.682 1.00 37.72 236 VAL B N 1
ATOM 1562 C CA . VAL B 1 36 ? -14.666 14.437 12.616 1.00 36.29 236 VAL B CA 1
ATOM 1563 C C . VAL B 1 36 ? -14.088 15.665 13.274 1.00 29.55 236 VAL B C 1
ATOM 1564 O O . VAL B 1 36 ? -13.771 16.639 12.606 1.00 28.54 236 VAL B O 1
ATOM 1568 N N . ARG B 1 37 ? -13.940 15.601 14.590 1.00 28.44 237 ARG B N 1
ATOM 1569 C CA . ARG B 1 37 ? -13.384 16.713 15.344 1.00 31.63 237 ARG B CA 1
ATOM 1570 C C . ARG B 1 37 ? -12.074 16.271 15.968 1.00 33.27 237 ARG B C 1
ATOM 1571 O O . ARG B 1 37 ? -11.922 15.110 16.331 1.00 41.55 237 ARG B O 1
ATOM 1579 N N . LEU B 1 38 ? -11.121 17.188 16.068 1.00 32.71 238 LEU B N 1
ATOM 1580 C CA . LEU B 1 38 ? -9.852 16.899 16.710 1.00 29.31 238 LEU B CA 1
ATOM 1581 C C . LEU B 1 38 ? -9.885 17.763 17.967 1.00 36.80 238 LEU B C 1
ATOM 1582 O O . LEU B 1 38 ? -10.185 18.959 17.901 1.00 43.45 238 LEU B O 1
ATOM 1587 N N . ASP B 1 39 ? -9.575 17.165 19.109 1.00 36.61 239 ASP B N 1
ATOM 1588 C CA . ASP B 1 39 ? -9.614 17.889 20.355 1.00 28.16 239 ASP B CA 1
ATOM 1589 C C . ASP B 1 39 ? -8.307 17.822 21.121 1.00 32.26 239 ASP B C 1
ATOM 1590 O O . ASP B 1 39 ? -7.983 16.803 21.730 1.00 31.14 239 ASP B O 1
ATOM 1595 N N . PRO B 1 40 ? -7.548 18.927 21.115 1.00 26.79 240 PRO B N 1
ATOM 1596 C CA . PRO B 1 40 ? -6.259 19.059 21.789 1.00 24.63 240 PRO B CA 1
ATOM 1597 C C . PRO B 1 40 ? -6.397 19.257 23.288 1.00 29.61 240 PRO B C 1
ATOM 1598 O O . PRO B 1 40 ? -7.182 20.088 23.744 1.00 36.34 240 PRO B O 1
ATOM 1602 N N . VAL B 1 41 ? -5.608 18.516 24.055 1.00 32.76 241 VAL B N 1
ATOM 1603 C CA . VAL B 1 41 ? -5.661 18.605 25.503 1.00 21.71 241 VAL B CA 1
ATOM 1604 C C . VAL B 1 41 ? -4.288 18.409 26.113 1.00 29.15 241 VAL B C 1
ATOM 1605 O O . VAL B 1 41 ? -3.671 17.365 25.900 1.00 30.26 241 VAL B O 1
ATOM 1609 N N . PHE B 1 42 ? -3.804 19.409 26.849 1.00 29.72 242 PHE B N 1
ATOM 1610 C CA . PHE B 1 42 ? -2.532 19.275 27.545 1.00 26.06 242 PHE B CA 1
ATOM 1611 C C . PHE B 1 42 ? -2.923 19.071 28.992 1.00 27.76 242 PHE B C 1
ATOM 1612 O O . PHE B 1 42 ? -3.824 19.751 29.483 1.00 35.12 242 PHE B O 1
ATOM 1620 N N . SER B 1 43 ? -2.258 18.156 29.685 1.00 22.67 243 SER B N 1
ATOM 1621 C CA . SER B 1 43 ? -2.599 17.916 31.074 1.00 26.11 243 SER B CA 1
ATOM 1622 C C . SER B 1 43 ? -1.487 17.260 31.859 1.00 32.73 243 SER B C 1
ATOM 1623 O O . SER B 1 43 ? -0.592 16.633 31.292 1.00 41.55 243 SER B O 1
ATOM 1626 N N . ILE B 1 44 ? -1.569 17.417 33.178 1.00 37.90 244 ILE B N 1
ATOM 1627 C CA . ILE B 1 44 ? -0.615 16.847 34.112 1.00 31.03 244 ILE B CA 1
ATOM 1628 C C . ILE B 1 44 ? -1.452 16.261 35.246 1.00 33.95 244 ILE B C 1
ATOM 1629 O O . ILE B 1 44 ? -2.291 16.954 35.834 1.00 30.44 244 ILE B O 1
ATOM 1634 N N . THR B 1 45 ? -1.233 14.986 35.544 1.00 27.20 245 THR B N 1
ATOM 1635 C CA . THR B 1 45 ? -1.958 14.322 36.614 1.00 25.45 245 THR B CA 1
ATOM 1636 C C . THR B 1 45 ? -1.014 14.301 37.804 1.00 26.01 245 THR B C 1
ATOM 1637 O O . THR B 1 45 ? 0.191 14.291 37.629 1.00 24.83 245 THR B O 1
ATOM 1641 N N . GLN B 1 46 ? -1.552 14.325 39.013 1.00 26.22 246 GLN B N 1
ATOM 1642 C CA . GLN B 1 46 ? -0.714 14.311 40.210 1.00 27.72 246 GLN B CA 1
ATOM 1643 C C . GLN B 1 46 ? -1.555 14.093 41.454 1.00 32.68 246 GLN B C 1
ATOM 1644 O O . GLN B 1 46 ? -2.658 14.626 41.567 1.00 28.46 246 GLN B O 1
ATOM 1650 N N . LYS B 1 47 ? -1.050 13.288 42.379 1.00 33.32 247 LYS B N 1
ATOM 1651 C CA . LYS B 1 47 ? -1.760 13.050 43.632 1.00 34.76 247 LYS B CA 1
ATOM 1652 C C . LYS B 1 47 ? -1.709 14.348 44.442 1.00 39.19 247 LYS B C 1
ATOM 1653 O O . LYS B 1 47 ? -2.717 14.815 44.974 1.00 39.06 247 LYS B O 1
ATOM 1659 N N . ASN B 1 48 ? -0.511 14.907 44.532 1.00 32.39 248 ASN B N 1
ATOM 1660 C CA . ASN B 1 48 ? -0.260 16.142 45.253 1.00 47.35 248 ASN B CA 1
ATOM 1661 C C . ASN B 1 48 ? -0.893 17.313 44.504 1.00 46.48 248 ASN B C 1
ATOM 1662 O O . ASN B 1 48 ? -0.270 17.875 43.612 1.00 47.62 248 ASN B O 1
ATOM 1667 N N . ARG B 1 49 ? -2.120 17.682 44.874 1.00 48.87 249 ARG B N 1
ATOM 1668 C CA . ARG B 1 49 ? -2.823 18.782 44.208 1.00 48.31 249 ARG B CA 1
ATOM 1669 C C . ARG B 1 49 ? -2.036 20.074 44.270 1.00 50.23 249 ARG B C 1
ATOM 1670 O O . ARG B 1 49 ? -2.105 20.898 43.356 1.00 48.97 249 ARG B O 1
ATOM 1678 N N . GLU B 1 50 ? -1.272 20.230 45.345 1.00 50.03 250 GLU B N 1
ATOM 1679 C CA . GLU B 1 50 ? -0.476 21.425 45.553 1.00 54.20 250 GLU B CA 1
ATOM 1680 C C . GLU B 1 50 ? 0.320 21.855 44.333 1.00 53.28 250 GLU B C 1
ATOM 1681 O O . GLU B 1 50 ? 0.099 22.942 43.798 1.00 58.14 250 GLU B O 1
ATOM 1687 N N . VAL B 1 51 ? 1.252 21.005 43.903 1.00 49.98 251 VAL B N 1
ATOM 1688 C CA . VAL B 1 51 ? 2.115 21.327 42.770 1.00 49.48 251 VAL B CA 1
ATOM 1689 C C . VAL B 1 51 ? 1.329 21.770 41.539 1.00 47.66 251 VAL B C 1
ATOM 1690 O O . VAL B 1 51 ? 1.793 22.619 40.781 1.00 46.78 251 VAL B O 1
ATOM 1694 N N . LEU B 1 52 ? 0.137 21.212 41.346 1.00 40.85 252 LEU B N 1
ATOM 1695 C CA . LEU B 1 52 ? -0.680 21.613 40.212 1.00 44.55 252 LEU B CA 1
ATOM 1696 C C . LEU B 1 52 ? -1.189 23.038 40.428 1.00 47.88 252 LEU B C 1
ATOM 1697 O O . LEU B 1 52 ? -1.340 23.804 39.466 1.00 50.39 252 LEU B O 1
ATOM 1702 N N . GLU B 1 53 ? -1.464 23.393 41.683 1.00 56.11 253 GLU B N 1
ATOM 1703 C CA . GLU B 1 53 ? -1.949 24.735 41.999 1.00 52.82 253 GLU B CA 1
ATOM 1704 C C . GLU B 1 53 ? -0.897 25.779 41.641 1.00 44.85 253 GLU B C 1
ATOM 1705 O O . GLU B 1 53 ? -1.220 26.831 41.090 1.00 44.88 253 GLU B O 1
ATOM 1711 N N . ALA B 1 54 ? 0.360 25.484 41.952 1.00 41.49 254 ALA B N 1
ATOM 1712 C CA . ALA B 1 54 ? 1.440 26.403 41.640 1.00 47.20 254 ALA B CA 1
ATOM 1713 C C . ALA B 1 54 ? 1.448 26.610 40.135 1.00 54.34 254 ALA B C 1
ATOM 1714 O O . ALA B 1 54 ? 1.096 27.685 39.644 1.00 59.83 254 ALA B O 1
ATOM 1716 N N . ILE B 1 55 ? 1.845 25.571 39.405 1.00 52.85 255 ILE B N 1
ATOM 1717 C CA . ILE B 1 55 ? 1.901 25.626 37.950 1.00 43.59 255 ILE B CA 1
ATOM 1718 C C . ILE B 1 55 ? 0.717 26.400 37.378 1.00 45.12 255 ILE B C 1
ATOM 1719 O O . ILE B 1 55 ? 0.904 27.278 36.542 1.00 43.83 255 ILE B O 1
ATOM 1724 N N . LYS B 1 56 ? -0.494 26.088 37.832 1.00 37.19 256 LYS B N 1
ATOM 1725 C CA . LYS B 1 56 ? -1.674 26.788 37.339 1.00 48.43 256 LYS B CA 1
ATOM 1726 C C . LYS B 1 56 ? -1.588 28.274 37.641 1.00 60.84 256 LYS B C 1
ATOM 1727 O O . LYS B 1 56 ? -1.917 29.117 36.803 1.00 65.82 256 LYS B O 1
ATOM 1733 N N . GLU B 1 57 ? -1.162 28.598 38.855 1.00 68.62 257 GLU B N 1
ATOM 1734 C CA . GLU B 1 57 ? -1.049 29.990 39.258 1.00 69.77 257 GLU B CA 1
ATOM 1735 C C . GLU B 1 57 ? 0.127 30.679 38.585 1.00 67.59 257 GLU B C 1
ATOM 1736 O O . GLU B 1 57 ? 0.133 31.902 38.452 1.00 69.29 257 GLU B O 1
ATOM 1742 N N . HIS B 1 58 ? 1.113 29.905 38.147 1.00 61.15 258 HIS B N 1
ATOM 1743 C CA . HIS B 1 58 ? 2.270 30.499 37.492 1.00 62.00 258 HIS B CA 1
ATOM 1744 C C . HIS B 1 58 ? 2.057 30.702 35.995 1.00 63.14 258 HIS B C 1
ATOM 1745 O O . HIS B 1 58 ? 2.601 31.636 35.408 1.00 70.15 258 HIS B O 1
ATOM 1752 N N . LEU B 1 59 ? 1.283 29.821 35.374 1.00 62.25 259 LEU B N 1
ATOM 1753 C CA . LEU B 1 59 ? 1.029 29.939 33.947 1.00 57.90 259 LEU B CA 1
ATOM 1754 C C . LEU B 1 59 ? -0.210 30.783 33.710 1.00 57.66 259 LEU B C 1
ATOM 1755 O O . LEU B 1 59 ? -0.566 31.077 32.572 1.00 58.86 259 LEU B O 1
ATOM 1760 N N . GLY B 1 60 ? -0.870 31.173 34.792 1.00 56.00 260 GLY B N 1
ATOM 1761 C CA . GLY B 1 60 ? -2.062 31.985 34.665 1.00 56.56 260 GLY B CA 1
ATOM 1762 C C . GLY B 1 60 ? -3.105 31.366 33.760 1.00 56.10 260 GLY B C 1
ATOM 1763 O O . GLY B 1 60 ? -3.968 32.060 33.229 1.00 56.48 260 GLY B O 1
ATOM 1764 N N . ILE B 1 61 ? -3.028 30.053 33.577 1.00 59.83 261 ILE B N 1
ATOM 1765 C CA . ILE B 1 61 ? -3.989 29.353 32.732 1.00 55.86 261 ILE B CA 1
ATOM 1766 C C . ILE B 1 61 ? -4.234 27.943 33.236 1.00 54.00 261 ILE B C 1
ATOM 1767 O O . ILE B 1 61 ? -3.513 27.435 34.101 1.00 51.35 261 ILE B O 1
ATOM 1772 N N . GLY B 1 62 ? -5.266 27.320 32.685 1.00 54.97 262 GLY B N 1
ATOM 1773 C CA . GLY B 1 62 ? -5.593 25.961 33.053 1.00 55.54 262 GLY B CA 1
ATOM 1774 C C . GLY B 1 62 ? -6.529 25.862 34.231 1.00 54.75 262 GLY B C 1
ATOM 1775 O O . GLY B 1 62 ? -6.844 26.859 34.883 1.00 60.91 262 GLY B O 1
ATOM 1776 N N . ARG B 1 63 ? -6.972 24.643 34.500 1.00 48.18 263 ARG B N 1
ATOM 1777 C CA . ARG B 1 63 ? -7.863 24.385 35.608 1.00 42.46 263 ARG B CA 1
ATOM 1778 C C . ARG B 1 63 ? -7.436 23.079 36.270 1.00 48.58 263 ARG B C 1
ATOM 1779 O O . ARG B 1 63 ? -6.634 22.334 35.709 1.00 49.39 263 ARG B O 1
ATOM 1787 N N . ILE B 1 64 ? -7.961 22.823 37.465 1.00 46.16 264 ILE B N 1
ATOM 1788 C CA . ILE B 1 64 ? -7.657 21.609 38.205 1.00 40.83 264 ILE B CA 1
ATOM 1789 C C . ILE B 1 64 ? -8.950 20.870 38.527 1.00 44.40 264 ILE B C 1
ATOM 1790 O O . ILE B 1 64 ? -9.974 21.491 38.826 1.00 48.68 264 ILE B O 1
ATOM 1795 N N . MET B 1 65 ? -8.905 19.542 38.462 1.00 36.89 265 MET B N 1
ATOM 1796 C CA . MET B 1 65 ? -10.081 18.727 38.735 1.00 36.55 265 MET B CA 1
ATOM 1797 C C . MET B 1 65 ? -9.720 17.389 39.386 1.00 36.33 265 MET B C 1
ATOM 1798 O O . MET B 1 65 ? -8.554 17.054 39.549 1.00 40.91 265 MET B O 1
ATOM 1803 N N . GLU B 1 66 ? -10.546 16.670 39.989 1.00 35.75 266 GLU B N 1
ATOM 1804 C CA . GLU B 1 66 ? -10.230 15.392 40.357 1.00 37.80 266 GLU B CA 1
ATOM 1805 C C . GLU B 1 66 ? -10.293 14.562 39.212 1.00 37.19 266 GLU B C 1
ATOM 1806 O O . GLU B 1 66 ? -11.110 14.744 38.493 1.00 33.01 266 GLU B O 1
ATOM 1812 N N . LYS B 1 67 ? -9.482 13.531 39.173 1.00 32.69 267 LYS B N 1
ATOM 1813 C CA . LYS B 1 67 ? -9.321 12.574 38.081 1.00 32.99 267 LYS B CA 1
ATOM 1814 C C . LYS B 1 67 ? -10.366 11.480 38.193 1.00 34.35 267 LYS B C 1
ATOM 1815 O O . LYS B 1 67 ? -10.447 10.788 39.207 1.00 40.98 267 LYS B O 1
ATOM 1821 N N . ALA B 1 68 ? -11.170 11.321 37.149 1.00 28.60 268 ALA B N 1
ATOM 1822 C CA . ALA B 1 68 ? -12.211 10.304 37.157 1.00 35.36 268 ALA B CA 1
ATOM 1823 C C . ALA B 1 68 ? -11.616 8.906 37.315 1.00 33.22 268 ALA B C 1
ATOM 1824 O O . ALA B 1 68 ? -10.638 8.552 36.639 1.00 28.21 268 ALA B O 1
ATOM 1826 N N . GLY B 1 69 ? -12.217 8.125 38.210 1.00 31.66 269 GLY B N 1
ATOM 1827 C CA . GLY B 1 69 ? -11.771 6.767 38.460 1.00 26.96 269 GLY B CA 1
ATOM 1828 C C . GLY B 1 69 ? -10.621 6.665 39.459 1.00 35.97 269 GLY B C 1
ATOM 1829 O O . GLY B 1 69 ? -10.257 5.571 39.901 1.00 37.03 269 GLY B O 1
ATOM 1830 N N . GLN B 1 70 ? -10.046 7.803 39.818 1.00 21.43 270 GLN B N 1
ATOM 1831 C CA . GLN B 1 70 ? -8.937 7.818 40.751 1.00 30.00 270 GLN B CA 1
ATOM 1832 C C . GLN B 1 70 ? -9.145 8.879 41.813 1.00 31.47 270 GLN B C 1
ATOM 1833 O O . GLN B 1 70 ? -8.482 9.914 41.836 1.00 27.81 270 GLN B O 1
ATOM 1839 N N . PRO B 1 71 ? -10.108 8.628 42.701 1.00 32.68 271 PRO B N 1
ATOM 1840 C CA . PRO B 1 71 ? -10.448 9.530 43.790 1.00 27.43 271 PRO B CA 1
ATOM 1841 C C . PRO B 1 71 ? -9.216 9.995 44.514 1.00 34.66 271 PRO B C 1
ATOM 1842 O O . PRO B 1 71 ? -8.276 9.227 44.727 1.00 32.55 271 PRO B O 1
ATOM 1846 N N . ASN B 1 72 ? -9.220 11.277 44.850 1.00 36.06 272 ASN B N 1
ATOM 1847 C CA . ASN B 1 72 ? -8.135 11.894 45.579 1.00 31.61 272 ASN B CA 1
ATOM 1848 C C . ASN B 1 72 ? -6.840 12.041 44.782 1.00 34.30 272 ASN B C 1
ATOM 1849 O O . ASN B 1 72 ? -5.749 12.071 45.348 1.00 37.86 272 ASN B O 1
ATOM 1854 N N . THR B 1 73 ? -6.977 12.120 43.461 1.00 37.63 273 THR B N 1
ATOM 1855 C CA . THR B 1 73 ? -5.859 12.332 42.534 1.00 32.22 273 THR B CA 1
ATOM 1856 C C . THR B 1 73 ? -6.324 13.475 41.638 1.00 33.08 273 THR B C 1
ATOM 1857 O O . THR B 1 73 ? -7.497 13.542 41.290 1.00 30.85 273 THR B O 1
ATOM 1861 N N . TYR B 1 74 ? -5.419 14.366 41.253 1.00 32.89 274 TYR B N 1
ATOM 1862 C CA . TYR B 1 74 ? -5.822 15.503 40.440 1.00 40.06 274 TYR B CA 1
ATOM 1863 C C . TYR B 1 74 ? -5.189 15.632 39.071 1.00 41.56 274 TYR B C 1
ATOM 1864 O O . TYR B 1 74 ? -4.112 15.096 38.810 1.00 36.72 274 TYR B O 1
ATOM 1873 N N . VAL B 1 75 ? -5.883 16.364 38.202 1.00 35.43 275 VAL B N 1
ATOM 1874 C CA . VAL B 1 75 ? -5.425 16.596 36.847 1.00 29.32 275 VAL B CA 1
ATOM 1875 C C . VAL B 1 75 ? -5.451 18.084 36.506 1.00 31.40 275 VAL B C 1
ATOM 1876 O O . VAL B 1 75 ? -6.493 18.735 36.614 1.00 31.33 275 VAL B O 1
ATOM 1880 N N . TYR B 1 76 ? -4.302 18.614 36.091 1.00 35.91 276 TYR B N 1
ATOM 1881 C CA . TYR B 1 76 ? -4.195 20.004 35.669 1.00 32.42 276 TYR B CA 1
ATOM 1882 C C . TYR B 1 76 ? -4.424 19.976 34.160 1.00 38.94 276 TYR B C 1
ATOM 1883 O O . TYR B 1 76 ? -3.631 19.391 33.427 1.00 47.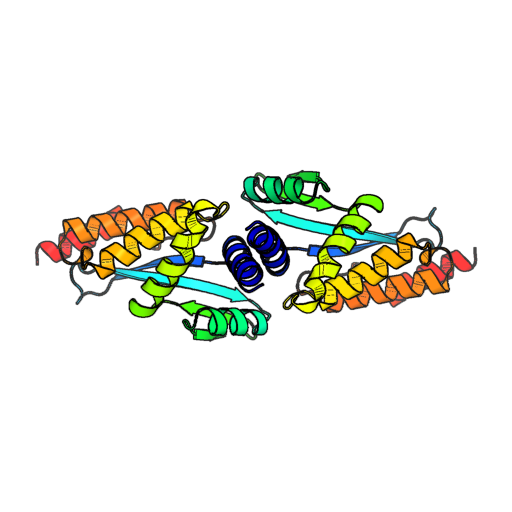45 276 TYR B O 1
ATOM 1892 N N . VAL B 1 77 ? -5.499 20.615 33.706 1.00 39.85 277 VAL B N 1
ATOM 1893 C CA . VAL B 1 77 ? -5.848 20.645 32.293 1.00 35.21 277 VAL B CA 1
ATOM 1894 C C . VAL B 1 77 ? -5.918 22.041 31.659 1.00 39.34 277 VAL B C 1
ATOM 1895 O O . VAL B 1 77 ? -6.487 22.976 32.228 1.00 47.37 277 VAL B O 1
ATOM 1899 N N . VAL B 1 78 ? -5.341 22.166 30.467 1.00 41.90 278 VAL B N 1
ATOM 1900 C CA . VAL B 1 78 ? -5.385 23.406 29.704 1.00 38.05 278 VAL B CA 1
ATOM 1901 C C . VAL B 1 78 ? -5.735 22.983 28.296 1.00 36.76 278 VAL B C 1
ATOM 1902 O O . VAL B 1 78 ? -4.899 22.428 27.576 1.00 37.15 278 VAL B O 1
ATOM 1906 N N . ASP B 1 79 ? -6.981 23.228 27.905 1.00 38.08 279 ASP B N 1
ATOM 1907 C CA . ASP B 1 79 ? -7.412 22.838 26.583 1.00 43.09 279 ASP B CA 1
ATOM 1908 C C . ASP B 1 79 ? -8.088 23.884 25.696 1.00 47.78 279 ASP B C 1
ATOM 1909 O O . ASP B 1 79 ? -8.135 23.675 24.481 1.00 49.18 279 ASP B O 1
ATOM 1914 N N . ASN B 1 80 ? -8.600 24.996 26.239 1.00 43.59 280 ASN B N 1
ATOM 1915 C CA . ASN B 1 80 ? -9.249 25.941 25.321 1.00 43.23 280 ASN B CA 1
ATOM 1916 C C . ASN B 1 80 ? -8.210 26.577 24.404 1.00 33.33 280 ASN B C 1
ATOM 1917 O O . ASN B 1 80 ? -7.015 26.646 24.739 1.00 33.70 280 ASN B O 1
ATOM 1922 N N . PHE B 1 81 ? -8.649 27.000 23.227 1.00 33.01 281 PHE B N 1
ATOM 1923 C CA . PHE B 1 81 ? -7.720 27.561 22.249 1.00 42.11 281 PHE B CA 1
ATOM 1924 C C . PHE B 1 81 ? -6.896 28.714 22.781 1.00 41.77 281 PHE B C 1
ATOM 1925 O O . PHE B 1 81 ? -5.685 28.804 22.532 1.00 43.65 281 PHE B O 1
ATOM 1933 N N . ASN B 1 82 ? -7.560 29.586 23.530 1.00 44.64 282 ASN B N 1
ATOM 1934 C CA . ASN B 1 82 ? -6.920 30.753 24.111 1.00 52.09 282 ASN B CA 1
ATOM 1935 C C . ASN B 1 82 ? -5.749 30.344 24.997 1.00 49.68 282 ASN B C 1
ATOM 1936 O O . ASN B 1 82 ? -4.596 30.708 24.742 1.00 48.20 282 ASN B O 1
ATOM 1941 N N . GLU B 1 83 ? -6.043 29.567 26.031 1.00 49.43 283 GLU B N 1
ATOM 1942 C CA . GLU B 1 83 ? -5.001 29.135 26.953 1.00 48.34 283 GLU B CA 1
ATOM 1943 C C . GLU B 1 83 ? -3.961 28.269 26.257 1.00 48.68 283 GLU B C 1
ATOM 1944 O O . GLU B 1 83 ? -2.769 28.343 26.582 1.00 44.05 283 GLU B O 1
ATOM 1950 N N . LEU B 1 84 ? -4.407 27.465 25.288 1.00 37.96 284 LEU B N 1
ATOM 1951 C CA . LEU B 1 84 ? -3.501 26.601 24.534 1.00 41.15 284 LEU B CA 1
ATOM 1952 C C . LEU B 1 84 ? -2.395 27.411 23.866 1.00 50.42 284 LEU B C 1
ATOM 1953 O O . LEU B 1 84 ? -1.235 26.983 23.842 1.00 44.76 284 LEU B O 1
ATOM 1958 N N . VAL B 1 85 ? -2.753 28.576 23.322 1.00 50.29 285 VAL B N 1
ATOM 1959 C CA . VAL B 1 85 ? -1.768 29.448 22.667 1.00 52.97 285 VAL B CA 1
ATOM 1960 C C . VAL B 1 85 ? -0.739 29.942 23.692 1.00 55.96 285 VAL B C 1
ATOM 1961 O O . VAL B 1 85 ? 0.472 29.910 23.440 1.00 51.97 285 VAL B O 1
ATOM 1965 N N . LYS B 1 86 ? -1.219 30.384 24.851 1.00 51.55 286 LYS B N 1
ATOM 1966 C CA . LYS B 1 86 ? -0.331 30.872 25.905 1.00 50.50 286 LYS B CA 1
ATOM 1967 C C . LYS B 1 86 ? 0.578 29.738 26.352 1.00 53.50 286 LYS B C 1
ATOM 1968 O O . LYS B 1 86 ? 1.773 29.938 26.604 1.00 52.58 286 LYS B O 1
ATOM 1974 N N . LEU B 1 87 ? 0.006 28.542 26.443 1.00 54.96 287 LEU B N 1
ATOM 1975 C CA . LEU B 1 87 ? 0.770 27.366 26.840 1.00 48.84 287 LEU B CA 1
ATOM 1976 C C . LEU B 1 87 ? 1.886 27.204 25.808 1.00 49.52 287 LEU B C 1
ATOM 1977 O O . LEU B 1 87 ? 3.072 27.138 26.155 1.00 53.20 287 LEU B O 1
ATOM 1982 N N . ILE B 1 88 ? 1.497 27.155 24.536 1.00 42.36 288 ILE B N 1
ATOM 1983 C CA . ILE B 1 88 ? 2.460 26.999 23.455 1.00 45.36 288 ILE B CA 1
ATOM 1984 C C . ILE B 1 88 ? 3.484 28.130 23.445 1.00 45.86 288 ILE B C 1
ATOM 1985 O O . ILE B 1 88 ? 4.684 27.887 23.293 1.00 43.09 288 ILE B O 1
ATOM 1990 N N . ASN B 1 89 ? 3.015 29.365 23.605 1.00 49.40 289 ASN B N 1
ATOM 1991 C CA . ASN B 1 89 ? 3.920 30.517 23.632 1.00 49.89 289 ASN B CA 1
ATOM 1992 C C . ASN B 1 89 ? 4.995 30.268 24.666 1.00 50.62 289 ASN B C 1
ATOM 1993 O O . ASN B 1 89 ? 6.168 30.533 24.436 1.00 52.56 289 ASN B O 1
ATOM 1998 N N . PHE B 1 90 ? 4.576 29.746 25.814 1.00 53.12 290 PHE B N 1
ATOM 1999 C CA . PHE B 1 90 ? 5.494 29.451 26.902 1.00 53.97 290 PHE B CA 1
ATOM 2000 C C . PHE B 1 90 ? 6.549 28.419 26.494 1.00 58.79 290 PHE B C 1
ATOM 2001 O O . PHE B 1 90 ? 7.748 28.676 26.564 1.00 60.76 290 PHE B O 1
ATOM 2009 N N . LEU B 1 91 ? 6.094 27.248 26.060 1.00 58.43 291 LEU B N 1
ATOM 2010 C CA . LEU B 1 91 ? 6.995 26.168 25.678 1.00 55.43 291 LEU B CA 1
ATOM 2011 C C . LEU B 1 91 ? 7.941 26.459 24.511 1.00 57.59 291 LEU B C 1
ATOM 2012 O O . LEU B 1 91 ? 9.056 25.936 24.476 1.00 54.17 291 LEU B O 1
ATOM 2017 N N . ASN B 1 92 ? 7.511 27.279 23.552 1.00 59.63 292 ASN B N 1
ATOM 2018 C CA . ASN B 1 92 ? 8.379 27.606 22.417 1.00 59.62 292 ASN B CA 1
ATOM 2019 C C . ASN B 1 92 ? 9.698 28.197 22.920 1.00 59.66 292 ASN B C 1
ATOM 2020 O O . ASN B 1 92 ? 10.761 27.990 22.324 1.00 59.63 292 ASN B O 1
ATOM 2025 N N . LYS B 1 93 ? 9.615 28.927 24.029 1.00 56.46 293 LYS B N 1
ATOM 2026 C CA . LYS B 1 93 ? 10.776 29.560 24.635 1.00 55.41 293 LYS B CA 1
ATOM 2027 C C . LYS B 1 93 ? 11.892 28.573 24.941 1.00 58.25 293 LYS B C 1
ATOM 2028 O O . LYS B 1 93 ? 13.052 28.799 24.584 1.00 56.37 293 LYS B O 1
ATOM 2034 N N . TYR B 1 94 ? 11.542 27.472 25.601 1.00 59.88 294 TYR B N 1
ATOM 2035 C CA . TYR B 1 94 ? 12.538 26.479 25.980 1.00 55.48 294 TYR B CA 1
ATOM 2036 C C . TYR B 1 94 ? 12.424 25.221 25.155 1.00 53.31 294 TYR B C 1
ATOM 2037 O O . TYR B 1 94 ? 13.150 24.247 25.381 1.00 47.50 294 TYR B O 1
ATOM 2046 N N . ALA B 1 95 ? 11.515 25.253 24.189 1.00 54.05 295 ALA B N 1
ATOM 2047 C CA . ALA B 1 95 ? 11.284 24.116 23.315 1.00 55.41 295 ALA B CA 1
ATOM 2048 C C . ALA B 1 95 ? 12.602 23.543 22.829 1.00 60.11 295 ALA B C 1
ATOM 2049 O O . ALA B 1 95 ? 12.710 22.352 22.547 1.00 63.91 295 ALA B O 1
ATOM 2051 N N . ASP B 1 96 ? 13.614 24.394 22.743 1.00 68.24 296 ASP B N 1
ATOM 2052 C CA . ASP B 1 96 ? 14.915 23.955 22.270 1.00 77.17 296 ASP B CA 1
ATOM 2053 C C . ASP B 1 96 ? 15.581 22.937 23.189 1.00 77.98 296 ASP B C 1
ATOM 2054 O O . ASP B 1 96 ? 16.234 22.014 22.703 1.00 78.89 296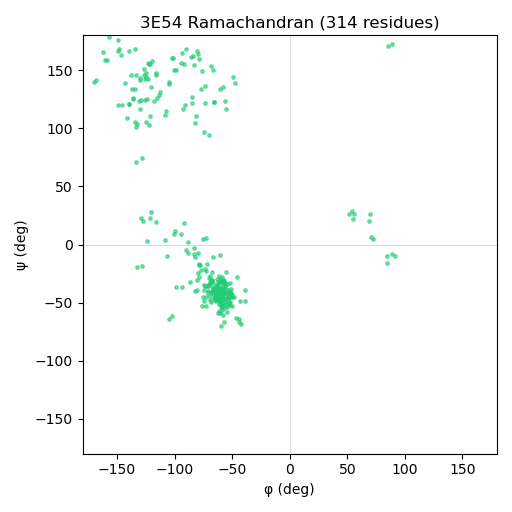 ASP B O 1
ATOM 2059 N N . PHE B 1 97 ? 15.415 23.079 24.503 1.00 76.83 297 PHE B N 1
ATOM 2060 C CA . PHE B 1 97 ? 16.035 22.125 25.418 1.00 76.34 297 PHE B CA 1
ATOM 2061 C C . PHE B 1 97 ? 15.181 20.885 25.734 1.00 73.78 297 PHE B C 1
ATOM 2062 O O . PHE B 1 97 ? 15.649 19.954 26.388 1.00 69.89 297 PHE B O 1
ATOM 2070 N N . MET B 1 98 ? 13.933 20.870 25.270 1.00 69.54 298 MET B N 1
ATOM 2071 C CA . MET B 1 98 ? 13.056 19.724 25.509 1.00 57.08 298 MET B CA 1
ATOM 2072 C C . MET B 1 98 ? 13.699 18.441 24.983 1.00 59.27 298 MET B C 1
ATOM 2073 O O . MET B 1 98 ? 14.044 18.348 23.805 1.00 61.36 298 MET B O 1
ATOM 2078 N N . ILE B 1 99 ? 13.856 17.460 25.865 1.00 54.82 299 ILE B N 1
ATOM 2079 C CA . ILE B 1 99 ? 14.474 16.188 25.520 1.00 45.46 299 ILE B CA 1
ATOM 2080 C C . ILE B 1 99 ? 13.468 15.053 25.387 1.00 47.18 299 ILE B C 1
ATOM 2081 O O . ILE B 1 99 ? 13.291 14.494 24.307 1.00 49.76 299 ILE B O 1
ATOM 2086 N N . VAL B 1 100 ? 12.805 14.720 26.488 1.00 49.32 300 VAL B N 1
ATOM 2087 C CA . VAL B 1 100 ? 11.829 13.630 26.509 1.00 34.56 300 VAL B CA 1
ATOM 2088 C C . VAL B 1 100 ? 10.617 13.810 25.600 1.00 39.14 300 VAL B C 1
ATOM 2089 O O . VAL B 1 100 ? 10.260 12.888 24.876 1.00 41.83 300 VAL B O 1
ATOM 2093 N N . LYS B 1 101 ? 9.994 14.983 25.629 1.00 43.32 301 LYS B N 1
ATOM 2094 C CA . LYS B 1 101 ? 8.791 15.229 24.832 1.00 53.04 301 LYS B CA 1
ATOM 2095 C C . LYS B 1 101 ? 8.867 16.293 23.734 1.00 55.48 301 LYS B C 1
ATOM 2096 O O . LYS B 1 101 ? 7.833 16.786 23.285 1.00 57.15 301 LYS B O 1
ATOM 2102 N N . LYS B 1 102 ? 10.070 16.647 23.298 1.00 55.31 302 LYS B N 1
ATOM 2103 C CA . LYS B 1 102 ? 10.227 17.672 22.264 1.00 55.06 302 LYS B CA 1
ATOM 2104 C C . LYS B 1 102 ? 9.370 17.400 21.034 1.00 52.62 302 LYS B C 1
ATOM 2105 O O . LYS B 1 102 ? 8.650 18.282 20.572 1.00 52.60 302 LYS B O 1
ATOM 2111 N N . ARG B 1 103 ? 9.442 16.181 20.511 1.00 45.47 303 ARG B N 1
ATOM 2112 C CA . ARG B 1 103 ? 8.662 15.818 19.334 1.00 46.98 303 ARG B CA 1
ATOM 2113 C C . ARG B 1 103 ? 7.149 15.897 19.558 1.00 50.57 303 ARG B C 1
ATOM 2114 O O . ARG B 1 103 ? 6.426 16.485 18.741 1.00 51.30 303 ARG B O 1
ATOM 2122 N N . GLN B 1 104 ? 6.669 15.318 20.659 1.00 51.34 304 GLN B N 1
ATOM 2123 C CA . GLN B 1 104 ? 5.237 15.346 20.965 1.00 48.96 304 GLN B CA 1
ATOM 2124 C C . GLN B 1 104 ? 4.727 16.774 20.913 1.00 51.95 304 GLN B C 1
ATOM 2125 O O . GLN B 1 104 ? 3.728 17.060 20.258 1.00 53.62 304 GLN B O 1
ATOM 2131 N N . PHE B 1 105 ? 5.423 17.667 21.610 1.00 48.80 305 PHE B N 1
ATOM 2132 C CA . PHE B 1 105 ? 5.050 19.071 21.637 1.00 49.47 305 PHE B CA 1
ATOM 2133 C C . PHE B 1 105 ? 5.007 19.658 20.228 1.00 47.47 305 PHE B C 1
ATOM 2134 O O . PHE B 1 105 ? 3.995 20.215 19.809 1.00 50.20 305 PHE B O 1
ATOM 2142 N N . LEU B 1 106 ? 6.113 19.525 19.501 1.00 44.90 306 LEU B N 1
ATOM 2143 C CA . LEU B 1 106 ? 6.198 20.050 18.145 1.00 43.39 306 LEU B CA 1
ATOM 2144 C C . LEU B 1 106 ? 5.018 19.573 17.318 1.00 42.12 306 LEU B C 1
ATOM 2145 O O . LEU B 1 106 ? 4.394 20.355 16.594 1.00 50.83 306 LEU B O 1
ATOM 2150 N N . MET B 1 107 ? 4.701 18.290 17.432 1.00 40.32 307 MET B N 1
ATOM 2151 C CA . MET B 1 107 ? 3.597 17.742 16.666 1.00 37.56 307 MET B CA 1
ATOM 2152 C C . MET B 1 107 ? 2.268 18.255 17.214 1.00 34.45 307 MET B C 1
ATOM 2153 O O . MET B 1 107 ? 1.329 18.514 16.465 1.00 37.43 307 MET B O 1
ATOM 2158 N N . PHE B 1 108 ? 2.214 18.410 18.531 1.00 37.50 308 PHE B N 1
ATOM 2159 C CA . PHE B 1 108 ? 1.025 18.892 19.227 1.00 40.70 308 PHE B CA 1
ATOM 2160 C C . PHE B 1 108 ? 0.730 20.332 18.797 1.00 42.05 308 PHE B C 1
ATOM 2161 O O . PHE B 1 108 ? -0.410 20.673 18.450 1.00 45.13 308 PHE B O 1
ATOM 2169 N N . ARG B 1 109 ? 1.772 21.164 18.832 1.00 39.57 309 ARG B N 1
ATOM 2170 C CA . ARG B 1 109 ? 1.681 22.571 18.459 1.00 40.77 309 ARG B CA 1
ATOM 2171 C C . ARG B 1 109 ? 1.180 22.706 17.023 1.00 38.35 309 ARG B C 1
ATOM 2172 O O . ARG B 1 109 ? 0.272 23.484 16.737 1.00 38.99 309 ARG B O 1
ATOM 2180 N N . GLU B 1 110 ? 1.777 21.937 16.127 1.00 36.98 310 GLU B N 1
ATOM 2181 C CA . GLU B 1 110 ? 1.390 21.945 14.726 1.00 41.81 310 GLU B CA 1
ATOM 2182 C C . GLU B 1 110 ? -0.122 21.719 14.588 1.00 43.28 310 GLU B C 1
ATOM 2183 O O . GLU B 1 110 ? -0.788 22.360 13.774 1.00 46.22 310 GLU B O 1
ATOM 2189 N N . ILE B 1 111 ? -0.667 20.799 15.376 1.00 44.53 311 ILE B N 1
ATOM 2190 C CA . ILE B 1 111 ? -2.098 20.530 15.294 1.00 36.77 311 ILE B CA 1
ATOM 2191 C C . ILE B 1 111 ? -2.906 21.644 15.953 1.00 33.87 311 ILE B C 1
ATOM 2192 O O . ILE B 1 111 ? -3.870 22.148 15.377 1.00 36.38 311 ILE B O 1
ATOM 2197 N N . ALA B 1 112 ? -2.519 22.028 17.162 1.00 31.68 312 ALA B N 1
ATOM 2198 C CA . ALA B 1 112 ? -3.235 23.083 17.878 1.00 35.19 312 ALA B CA 1
ATOM 2199 C C . ALA B 1 112 ? -3.303 24.327 17.003 1.00 33.52 312 ALA B C 1
ATOM 2200 O O . ALA B 1 112 ? -4.379 24.871 16.760 1.00 32.27 312 ALA B O 1
ATOM 2202 N N . ASN B 1 113 ? -2.138 24.767 16.538 1.00 37.24 313 ASN B N 1
ATOM 2203 C CA . ASN B 1 113 ? -2.041 25.939 15.672 1.00 39.57 313 ASN B CA 1
ATOM 2204 C C . ASN B 1 113 ? -2.888 25.749 14.433 1.00 46.52 313 ASN B C 1
ATOM 2205 O O . ASN B 1 113 ? -3.639 26.646 14.048 1.00 52.06 313 ASN B O 1
ATOM 2210 N N . GLY B 1 114 ? -2.763 24.581 13.808 1.00 45.36 314 GLY B N 1
ATOM 2211 C CA . GLY B 1 114 ? -3.536 24.299 12.611 1.00 45.56 314 GLY B CA 1
ATOM 2212 C C . GLY B 1 114 ? -5.017 24.565 12.817 1.00 42.95 314 GLY B C 1
ATOM 2213 O O . GLY B 1 114 ? -5.675 25.131 11.951 1.00 48.30 314 GLY B O 1
ATOM 2214 N N . LEU B 1 115 ? -5.543 24.155 13.965 1.00 39.01 315 LEU B N 1
ATOM 2215 C CA . LEU B 1 115 ? -6.957 24.358 14.270 1.00 44.59 315 LEU B CA 1
ATOM 2216 C C . LEU B 1 115 ? -7.201 25.827 14.578 1.00 43.18 315 LEU B C 1
ATOM 2217 O O . LEU B 1 115 ? -8.252 26.387 14.249 1.00 34.90 315 LEU B O 1
ATOM 2222 N N . VAL B 1 116 ? -6.224 26.451 15.227 1.00 42.45 316 VAL B N 1
ATOM 2223 C CA . VAL B 1 116 ? -6.342 27.858 15.566 1.00 52.86 316 VAL B CA 1
ATOM 2224 C C . VAL B 1 116 ? -6.502 28.679 14.283 1.00 58.19 316 VAL B C 1
ATOM 2225 O O . VAL B 1 116 ? -7.270 29.641 14.247 1.00 65.22 316 VAL B O 1
ATOM 2229 N N . ASN B 1 117 ? -5.791 28.283 13.231 1.00 55.40 317 ASN B N 1
ATOM 2230 C CA . ASN B 1 117 ? -5.870 28.980 11.949 1.00 52.53 317 ASN B CA 1
ATOM 2231 C C . ASN B 1 117 ? -6.934 28.342 11.062 1.00 48.27 317 ASN B C 1
ATOM 2232 O O . ASN B 1 117 ? -6.935 28.521 9.845 1.00 53.56 317 ASN B O 1
ATOM 2237 N N . GLY B 1 118 ? -7.834 27.585 11.677 1.00 46.05 318 GLY B N 1
ATOM 2238 C CA . GLY B 1 118 ? -8.902 26.957 10.921 1.00 41.45 318 GLY B CA 1
ATOM 2239 C C . GLY B 1 118 ? -8.509 26.073 9.755 1.00 42.69 318 GLY B C 1
ATOM 2240 O O . GLY B 1 118 ? -9.295 25.904 8.830 1.00 40.06 318 GLY B O 1
ATOM 2241 N N . GLU B 1 119 ? -7.316 25.493 9.787 1.00 38.39 319 GLU B N 1
ATOM 2242 C CA . GLU B 1 119 ? -6.884 24.618 8.698 1.00 39.24 319 GLU B CA 1
ATOM 2243 C C . GLU B 1 119 ? -7.849 23.453 8.515 1.00 39.68 319 GLU B C 1
ATOM 2244 O O . GLU B 1 119 ? -8.065 22.988 7.398 1.00 46.31 319 GLU B O 1
ATOM 2250 N N . HIS B 1 120 ? -8.426 22.985 9.614 1.00 36.43 320 HIS B N 1
ATOM 2251 C CA . HIS B 1 120 ? -9.351 21.858 9.574 1.00 37.46 320 HIS B CA 1
ATOM 2252 C C . HIS B 1 120 ? -10.688 22.221 8.963 1.00 37.96 320 HIS B C 1
ATOM 2253 O O . HIS B 1 120 ? -11.607 21.406 8.947 1.00 39.40 320 HIS B O 1
ATOM 2260 N N . LEU B 1 121 ? -10.790 23.444 8.453 1.00 42.79 321 LEU B N 1
ATOM 2261 C CA . LEU B 1 121 ? -12.034 23.907 7.855 1.00 46.59 321 LEU B CA 1
ATOM 2262 C C . LEU B 1 121 ? -12.228 23.476 6.402 1.00 49.84 321 LEU B C 1
ATOM 2263 O O . LEU B 1 121 ? -13.300 23.677 5.822 1.00 52.24 321 LEU B O 1
ATOM 2268 N N . HIS B 1 122 ? -11.195 22.887 5.810 1.00 48.02 322 HIS B N 1
ATOM 2269 C CA . HIS B 1 122 ? -11.317 22.355 4.455 1.00 47.80 322 HIS B CA 1
ATOM 2270 C C . HIS B 1 122 ? -10.903 20.882 4.513 1.00 40.26 322 HIS B C 1
ATOM 2271 O O . HIS B 1 122 ? -10.060 20.508 5.327 1.00 43.13 322 HIS B O 1
ATOM 2278 N N . ILE B 1 123 ? -11.517 20.049 3.676 1.00 38.22 323 ILE B N 1
ATOM 2279 C CA . ILE B 1 123 ? -11.231 18.613 3.681 1.00 44.42 323 ILE B CA 1
ATOM 2280 C C . ILE B 1 123 ? -9.756 18.244 3.819 1.00 47.92 323 ILE B C 1
ATOM 2281 O O . ILE B 1 123 ? -9.348 17.699 4.846 1.00 53.23 323 ILE B O 1
ATOM 2286 N N . ASN B 1 124 ? -8.964 18.535 2.796 1.00 40.27 324 ASN B N 1
ATOM 2287 C CA . ASN B 1 124 ? -7.547 18.208 2.828 1.00 37.56 324 ASN B CA 1
ATOM 2288 C C . ASN B 1 124 ? -6.863 18.699 4.097 1.00 38.06 324 ASN B C 1
ATOM 2289 O O . ASN B 1 124 ? -5.992 18.019 4.646 1.00 36.03 324 ASN B O 1
ATOM 2294 N N . GLY B 1 125 ? -7.257 19.883 4.561 1.00 33.62 325 GLY B N 1
ATOM 2295 C CA . GLY B 1 125 ? -6.655 20.436 5.760 1.00 23.38 325 GLY B CA 1
ATOM 2296 C C . GLY B 1 125 ? -6.983 19.553 6.949 1.00 28.77 325 GLY B C 1
ATOM 2297 O O . GLY B 1 125 ? -6.119 19.218 7.755 1.00 27.65 325 GLY B O 1
ATOM 2298 N N . LEU B 1 126 ? -8.249 19.172 7.051 1.00 22.87 326 LEU B N 1
ATOM 2299 C CA . LEU B 1 126 ? -8.693 18.329 8.144 1.00 32.61 326 LEU B CA 1
ATOM 2300 C C . LEU B 1 126 ? -7.959 16.979 8.079 1.00 31.87 326 LEU B C 1
ATOM 2301 O O . LEU B 1 126 ? -7.459 16.481 9.090 1.00 30.16 326 LEU B O 1
ATOM 2306 N N . LYS B 1 127 ? -7.885 16.398 6.884 1.00 32.93 327 LYS B N 1
ATOM 2307 C CA . LYS B 1 127 ? -7.206 15.115 6.717 1.00 28.17 327 LYS B CA 1
ATOM 2308 C C . LYS B 1 127 ? -5.760 15.178 7.220 1.00 30.10 327 LYS B C 1
ATOM 2309 O O . LYS B 1 127 ? -5.294 14.283 7.930 1.00 36.34 327 LYS B O 1
ATOM 2315 N N . ARG B 1 128 ? -5.061 16.246 6.876 1.00 32.23 328 ARG B N 1
ATOM 2316 C CA . ARG B 1 128 ? -3.684 16.383 7.301 1.00 29.18 328 ARG B CA 1
ATOM 2317 C C . ARG B 1 128 ? -3.532 16.391 8.821 1.00 30.63 328 ARG B C 1
ATOM 2318 O O . ARG B 1 128 ? -2.690 15.670 9.372 1.00 37.81 328 ARG B O 1
ATOM 2326 N N . LEU B 1 129 ? -4.343 17.200 9.498 1.00 27.35 329 LEU B N 1
ATOM 2327 C CA . LEU B 1 129 ? -4.257 17.280 10.950 1.00 29.87 329 LEU B CA 1
ATOM 2328 C C . LEU B 1 129 ? -4.568 15.917 11.587 1.00 27.50 329 LEU B C 1
ATOM 2329 O O . LEU B 1 129 ? -3.898 15.509 12.542 1.00 26.60 329 LEU B O 1
ATOM 2334 N N . VAL B 1 130 ? -5.586 15.227 11.065 1.00 24.26 330 VAL B N 1
ATOM 2335 C CA . VAL B 1 130 ? -5.947 13.914 11.573 1.00 25.67 330 VAL B CA 1
ATOM 2336 C C . VAL B 1 130 ? -4.733 12.976 11.452 1.00 30.52 330 VAL B C 1
ATOM 2337 O O . VAL B 1 130 ? -4.424 12.214 12.374 1.00 32.31 330 VAL B O 1
ATOM 2341 N N . LYS B 1 131 ? -4.041 13.046 10.319 1.00 27.72 331 LYS B N 1
ATOM 2342 C CA . LYS B 1 131 ? -2.859 12.215 10.112 1.00 30.66 331 LYS B CA 1
ATOM 2343 C C . LYS B 1 131 ? -1.782 12.592 11.121 1.00 34.92 331 LYS B C 1
ATOM 2344 O O . LYS B 1 131 ? -1.142 11.725 11.709 1.00 33.72 331 LYS B O 1
ATOM 2350 N N . LEU B 1 132 ? -1.574 13.884 11.326 1.00 34.91 332 LEU B N 1
ATOM 2351 C CA . LEU B 1 132 ? -0.566 14.322 12.285 1.00 35.47 332 LEU B CA 1
ATOM 2352 C C . LEU B 1 132 ? -0.904 13.829 13.693 1.00 38.60 332 LEU B C 1
ATOM 2353 O O . LEU B 1 132 ? -0.007 13.653 14.523 1.00 35.28 332 LEU B O 1
ATOM 2358 N N . ALA B 1 133 ? -2.195 13.612 13.955 1.00 32.45 333 ALA B N 1
ATOM 2359 C CA . ALA B 1 133 ? -2.640 13.152 15.265 1.00 33.98 333 ALA B CA 1
ATOM 2360 C C . ALA B 1 133 ? -2.215 11.707 15.462 1.00 33.11 333 ALA B C 1
ATOM 2361 O O . ALA B 1 133 ? -1.795 11.326 16.548 1.00 28.76 333 ALA B O 1
ATOM 2363 N N . TYR B 1 134 ? -2.325 10.904 14.413 1.00 28.19 334 TYR B N 1
ATOM 2364 C CA . TYR B 1 134 ? -1.927 9.509 14.515 1.00 33.68 334 TYR B CA 1
ATOM 2365 C C . TYR B 1 134 ? -0.417 9.374 14.632 1.00 35.11 334 TYR B C 1
ATOM 2366 O O . TYR B 1 134 ? 0.073 8.418 15.237 1.00 36.38 334 TYR B O 1
ATOM 2375 N N . GLU B 1 135 ? 0.305 10.334 14.050 1.00 35.41 335 GLU B N 1
ATOM 2376 C CA . GLU B 1 135 ? 1.756 10.358 14.131 1.00 37.06 335 GLU B CA 1
ATOM 2377 C C . GLU B 1 135 ? 2.052 10.630 15.599 1.00 38.94 335 GLU B C 1
ATOM 2378 O O . GLU B 1 135 ? 2.946 10.017 16.179 1.00 39.13 335 GLU B O 1
ATOM 2384 N N . LEU B 1 136 ? 1.293 11.549 16.194 1.00 28.88 336 LEU B N 1
ATOM 2385 C CA . LEU B 1 136 ? 1.467 11.887 17.604 1.00 32.55 336 LEU B CA 1
ATOM 2386 C C . LEU B 1 136 ? 1.301 10.639 18.485 1.00 22.95 336 LEU B C 1
ATOM 2387 O O . LEU B 1 136 ? 2.103 10.391 19.380 1.00 26.10 336 LEU B O 1
ATOM 2392 N N . THR B 1 137 ? 0.256 9.865 18.237 1.00 26.91 337 THR B N 1
ATOM 2393 C CA . THR B 1 137 ? 0.027 8.656 19.014 1.00 30.41 337 THR B CA 1
ATOM 2394 C C . THR B 1 137 ? 1.220 7.699 18.873 1.00 33.05 337 THR B C 1
ATOM 2395 O O . THR B 1 137 ? 1.606 7.038 19.844 1.00 34.01 337 THR B O 1
ATOM 2399 N N . LYS B 1 138 ? 1.807 7.638 17.673 1.00 38.78 338 LYS B N 1
ATOM 2400 C CA . LYS B 1 138 ? 2.966 6.783 17.417 1.00 39.06 338 LYS B CA 1
ATOM 2401 C C . LYS B 1 138 ? 4.129 7.185 18.316 1.00 37.21 338 LYS B C 1
ATOM 2402 O O . LYS B 1 138 ? 4.955 6.355 18.672 1.00 43.88 338 LYS B O 1
ATOM 2408 N N . GLU B 1 139 ? 4.200 8.463 18.667 1.00 39.91 339 GLU B N 1
ATOM 2409 C CA . GLU B 1 139 ? 5.267 8.973 19.530 1.00 44.84 339 GLU B CA 1
ATOM 2410 C C . GLU B 1 139 ? 5.007 8.620 20.989 1.00 45.69 339 GLU B C 1
ATOM 2411 O O . GLU B 1 139 ? 5.914 8.669 21.819 1.00 43.94 339 GLU B O 1
ATOM 2417 N N . SER B 1 140 ? 3.766 8.268 21.301 1.00 42.62 340 SER B N 1
ATOM 2418 C CA . SER B 1 140 ? 3.400 7.961 22.675 1.00 45.00 340 SER B CA 1
ATOM 2419 C C . SER B 1 140 ? 3.458 6.487 23.035 1.00 41.12 340 SER B C 1
ATOM 2420 O O . SER B 1 140 ? 3.355 5.627 22.177 1.00 48.74 340 SER B O 1
ATOM 2423 N N . GLU B 1 141 ? 3.615 6.211 24.319 1.00 41.05 341 GLU B N 1
ATOM 2424 C CA . GLU B 1 141 ? 3.672 4.842 24.798 1.00 44.35 341 GLU B CA 1
ATOM 2425 C C . GLU B 1 141 ? 2.311 4.427 25.344 1.00 39.62 341 GLU B C 1
ATOM 2426 O O . GLU B 1 141 ? 1.880 3.289 25.170 1.00 37.96 341 GLU B O 1
ATOM 2432 N N . LYS B 1 142 ? 1.628 5.367 25.989 1.00 34.08 342 LYS B N 1
ATOM 2433 C CA . LYS B 1 142 ? 0.354 5.057 26.616 1.00 34.20 342 LYS B CA 1
ATOM 2434 C C . LYS B 1 142 ? -0.879 5.471 25.844 1.00 32.00 342 LYS B C 1
ATOM 2435 O O . LYS B 1 142 ? -1.985 5.392 26.359 1.00 38.28 342 LYS B O 1
ATOM 2441 N N . GLY B 1 143 ? -0.694 5.897 24.603 1.00 36.74 343 GLY B N 1
ATOM 2442 C CA . GLY B 1 143 ? -1.828 6.312 23.799 1.00 35.48 343 GLY B CA 1
ATOM 2443 C C . GLY B 1 143 ? -2.432 5.173 23.006 1.00 35.84 343 GLY B C 1
ATOM 2444 O O . GLY B 1 143 ? -1.852 4.102 22.888 1.00 40.96 343 GLY B O 1
ATOM 2445 N N . TYR B 1 144 ? -3.606 5.413 22.449 1.00 36.57 344 TYR B N 1
ATOM 2446 C CA . TYR B 1 144 ? -4.291 4.412 21.658 1.00 37.46 344 TYR B CA 1
ATOM 2447 C C . TYR B 1 144 ? -5.344 5.127 20.809 1.00 41.75 344 TYR B C 1
ATOM 2448 O O . TYR B 1 144 ? -5.661 6.294 21.051 1.00 53.68 344 TYR B O 1
ATOM 2457 N N . ARG B 1 145 ? -5.870 4.435 19.805 1.00 34.09 345 ARG B N 1
ATOM 2458 C CA . ARG B 1 145 ? -6.910 4.990 18.953 1.00 38.93 345 ARG B CA 1
ATOM 2459 C C . ARG B 1 145 ? -8.020 3.948 18.895 1.00 40.72 345 ARG B C 1
ATOM 2460 O O . ARG B 1 145 ? -7.756 2.750 18.859 1.00 42.22 345 ARG B O 1
ATOM 2468 N N . LYS B 1 146 ? -9.262 4.405 18.897 1.00 38.50 346 LYS B N 1
ATOM 2469 C CA . LYS B 1 146 ? -10.404 3.504 18.861 1.00 40.47 346 LYS B CA 1
ATOM 2470 C C . LYS B 1 146 ? -10.558 2.924 17.458 1.00 36.86 346 LYS B C 1
ATOM 2471 O O . LYS B 1 146 ? -10.850 1.740 17.283 1.00 38.89 346 LYS B O 1
ATOM 2477 N N . TYR B 1 147 ? -10.333 3.767 16.459 1.00 35.82 347 TYR B N 1
ATOM 2478 C CA . TYR B 1 147 ? -10.462 3.363 15.068 1.00 38.21 347 TYR B CA 1
ATOM 2479 C C . TYR B 1 147 ? -9.133 3.610 14.392 1.00 34.61 347 TYR B C 1
ATOM 2480 O O . TYR B 1 147 ? -8.366 4.443 14.853 1.00 31.77 347 TYR B O 1
ATOM 2489 N N . ASP B 1 148 ? -8.843 2.897 13.307 1.00 30.40 348 ASP B N 1
ATOM 2490 C CA . ASP B 1 148 ? -7.579 3.141 12.645 1.00 32.94 348 ASP B CA 1
ATOM 2491 C C . ASP B 1 148 ? -7.721 4.377 11.761 1.00 35.35 348 ASP B C 1
ATOM 2492 O O . ASP B 1 148 ? -8.826 4.854 11.526 1.00 24.85 348 ASP B O 1
ATOM 2497 N N . LEU B 1 149 ? -6.594 4.900 11.294 1.00 29.56 349 LEU B N 1
ATOM 2498 C CA . LEU B 1 149 ? -6.587 6.083 10.462 1.00 32.36 349 LEU B CA 1
ATOM 2499 C C . LEU B 1 149 ? -7.476 6.013 9.206 1.00 36.77 349 LEU B C 1
ATOM 2500 O O . LEU B 1 149 ? -8.300 6.902 8.980 1.00 39.68 349 LEU B O 1
ATOM 2505 N N . ASN B 1 150 ? -7.326 4.967 8.394 1.00 38.49 350 ASN B N 1
ATOM 2506 C CA . ASN B 1 150 ? -8.119 4.869 7.168 1.00 36.48 350 ASN B CA 1
ATOM 2507 C C . ASN B 1 150 ? -9.606 4.945 7.440 1.00 37.28 350 ASN B C 1
ATOM 2508 O O . ASN B 1 150 ? -10.357 5.510 6.647 1.00 42.81 350 ASN B O 1
ATOM 2513 N N . HIS B 1 151 ? -10.034 4.372 8.557 1.00 29.69 351 HIS B N 1
ATOM 2514 C CA . HIS B 1 151 ? -11.439 4.417 8.912 1.00 29.91 351 HIS B CA 1
ATOM 2515 C C . HIS B 1 151 ? -11.880 5.860 9.146 1.00 37.84 351 HIS B C 1
ATOM 2516 O O . HIS B 1 151 ? -12.936 6.274 8.665 1.00 35.35 351 HIS B O 1
ATOM 2523 N N . VAL B 1 152 ? -11.072 6.622 9.883 1.00 26.97 352 VAL B N 1
ATOM 2524 C CA . VAL B 1 152 ? -11.410 8.008 10.181 1.00 26.79 352 VAL B CA 1
ATOM 2525 C C . VAL B 1 152 ? -11.446 8.792 8.878 1.00 32.24 352 VAL B C 1
ATOM 2526 O O . VAL B 1 152 ? -12.363 9.579 8.627 1.00 36.86 352 VAL B O 1
ATOM 2530 N N . LEU B 1 153 ? -10.457 8.549 8.031 1.00 34.39 353 LEU B N 1
ATOM 2531 C CA . LEU B 1 153 ? -10.380 9.231 6.768 1.00 28.40 353 LEU B CA 1
ATOM 2532 C C . LEU B 1 153 ? -11.585 8.882 5.877 1.00 34.09 353 LEU B C 1
ATOM 2533 O O . LEU B 1 153 ? -12.017 9.699 5.070 1.00 38.90 353 LEU B O 1
ATOM 2538 N N . SER B 1 154 ? -12.141 7.685 6.020 1.00 33.78 354 SER B N 1
ATOM 2539 C CA . SER B 1 154 ? -13.270 7.300 5.170 1.00 37.59 354 SER B CA 1
ATOM 2540 C C . SER B 1 154 ? -14.568 7.920 5.659 1.00 37.14 354 SER B C 1
ATOM 2541 O O . SER B 1 154 ? -15.555 7.972 4.940 1.00 42.88 354 SER B O 1
ATOM 2544 N N . ILE B 1 155 ? -14.562 8.387 6.895 1.00 39.46 355 ILE B N 1
ATOM 2545 C CA . ILE B 1 155 ? -15.730 9.029 7.466 1.00 42.85 355 ILE B CA 1
ATOM 2546 C C . ILE B 1 155 ? -15.710 10.453 6.929 1.00 43.60 355 ILE B C 1
ATOM 2547 O O . ILE B 1 155 ? -16.744 11.019 6.572 1.00 39.94 355 ILE B O 1
ATOM 2552 N N . ILE B 1 156 ? -14.516 11.024 6.846 1.00 37.06 356 ILE B N 1
ATOM 2553 C CA . ILE B 1 156 ? -14.392 12.363 6.313 1.00 36.80 356 ILE B CA 1
ATOM 2554 C C . ILE B 1 156 ? -14.856 12.339 4.856 1.00 42.96 356 ILE B C 1
ATOM 2555 O O . ILE B 1 156 ? -15.620 13.206 4.428 1.00 40.82 356 ILE B O 1
ATOM 2560 N N . ASP B 1 157 ? -14.415 11.340 4.093 1.00 46.46 357 ASP B N 1
ATOM 2561 C CA . ASP B 1 157 ? -14.823 11.256 2.699 1.00 45.56 357 ASP B CA 1
ATOM 2562 C C . ASP B 1 157 ? -16.334 11.083 2.573 1.00 46.53 357 ASP B C 1
ATOM 2563 O O . ASP B 1 157 ? -16.963 11.708 1.723 1.00 53.18 357 ASP B O 1
ATOM 2568 N N . LYS B 1 158 ? -16.922 10.252 3.428 1.00 51.89 358 LYS B N 1
ATOM 2569 C CA . LYS B 1 158 ? -18.365 10.032 3.395 1.00 55.48 358 LYS B CA 1
ATOM 2570 C C . LYS B 1 158 ? -19.088 11.365 3.545 1.00 58.44 358 LYS B C 1
ATOM 2571 O O . LYS B 1 158 ? -19.987 11.691 2.779 1.00 66.16 358 LYS B O 1
ATOM 2577 N N . TRP B 1 159 ? -18.682 12.133 4.546 1.00 60.70 359 TRP B N 1
ATOM 2578 C CA . TRP B 1 159 ? -19.279 13.430 4.837 1.00 62.40 359 TRP B CA 1
ATOM 2579 C C . TRP B 1 159 ? -19.113 14.430 3.697 1.00 66.11 359 TRP B C 1
ATOM 2580 O O . TRP B 1 159 ? -19.974 15.288 3.492 1.00 66.74 359 TRP B O 1
ATOM 2591 N N . ASP B 1 160 ? -18.005 14.324 2.969 1.00 64.60 360 ASP B N 1
ATOM 2592 C CA . ASP B 1 160 ? -17.737 15.235 1.870 1.00 66.70 360 ASP B CA 1
ATOM 2593 C C . ASP B 1 160 ? -18.713 15.001 0.723 1.00 70.28 360 ASP B C 1
ATOM 2594 O O . ASP B 1 160 ? -19.039 15.929 -0.016 1.00 69.71 360 ASP B O 1
ATOM 2599 N N . LEU B 1 161 ? -19.174 13.763 0.569 1.00 68.00 361 LEU B N 1
ATOM 2600 C CA . LEU B 1 161 ? -20.129 13.448 -0.484 1.00 70.29 361 LEU B CA 1
ATOM 2601 C C . LEU B 1 161 ? -21.466 14.123 -0.213 1.00 73.15 361 LEU B C 1
ATOM 2602 O O . LEU B 1 161 ? -22.204 14.469 -1.139 1.00 76.97 361 LEU B O 1
ATOM 2607 N N . GLY B 1 162 ? -21.773 14.310 1.064 1.00 71.44 362 GLY B N 1
ATOM 2608 C CA . GLY B 1 162 ? -23.016 14.958 1.426 1.00 70.80 362 GLY B CA 1
ATOM 2609 C C . GLY B 1 162 ? -22.926 16.461 1.228 1.00 73.60 362 GLY B C 1
ATOM 2610 O O . GLY B 1 162 ? -21.936 16.938 0.630 1.00 69.79 362 GLY B O 1
#